Protein AF-A0A0G1BJC7-F1 (afdb_monomer_lite)

Secondary structure (DSSP, 8-state):
---EEEEES-S---SS--HHHHHHHHHHHHHHHHS--SEEEEE-HHHHHHHHHHH--SEEEES-HHHHHHHHHH-TTSEEEEPPPHHHHTS-GGGHHHHHHHHHHHHHHHHHHHHHHHHS-HHHHHHHHHHHT--HHHHHHHHHHHHTSS-HHHHHHHHHHHHSSS---HHHHHHHHHHHHHHHHT--THHHHHHHHHHHHHHHHTTSEEEEEEEE-TT--EEEEEEEE-TTSPEEEEEEEEEPPPTT--HHHHHHHHHHTT--SSHHHHHHHHHHHHHHHHHHHHHHHHHHHHHHHHHHH-TT-BTTTTTPPP-TT--TTSBPPHHHHHHHHHHHHHT----

Radius of gyration: 29.34 Å; chains: 1; bounding box: 68×57×74 Å

pLDDT: mean 89.47, std 7.65, range [36.97, 97.44]

Foldseek 3Di:
DWAEEEEELQQDDPPDDDPLNVVLNVLVVVLCVVFPLTHYDYDYLVCCLVCCLVVVGQEYEYADPVSQVVSCVRRQLHHYHHAHHSVRLPPDPVCNVVSSVRRSVRRNVSRVVSVCCVVDDPVVSVVSSVVSSDDLVRVLVLLVCQCPDPDPVSNVVSCCLQPNDDDHDPSSVVSVVVVQVVQLQPDFAQSQVVLQVVLVVLLVVLLQWDWDDWDADPVRWIWTKIFTAALVNHTDPDIQTQTHGDVRHHLVNNLVVCVVRVHHSHSVVSNVVSVVVSVVSLVVLVVVLVLLVQLLVVCVVPQQDFCVNSVHDDDDPDDRNHGDDPVNNVVSVVSCVVSPPPD

Structure (mmCIF, N/CA/C/O backbone):
data_AF-A0A0G1BJC7-F1
#
_entry.id   AF-A0A0G1BJC7-F1
#
loop_
_atom_site.group_PDB
_atom_site.id
_atom_site.type_symbol
_atom_site.label_atom_id
_atom_site.label_alt_id
_atom_site.label_comp_id
_atom_site.label_asym_id
_atom_site.label_entity_id
_atom_site.label_seq_id
_atom_site.pdbx_PDB_ins_code
_atom_site.Cartn_x
_atom_site.Cartn_y
_atom_site.Cartn_z
_atom_site.occupancy
_atom_site.B_iso_or_equiv
_atom_site.auth_seq_id
_atom_site.auth_comp_id
_atom_site.auth_asym_id
_atom_site.auth_atom_id
_atom_site.pdbx_PDB_model_num
ATOM 1 N N . MET A 1 1 ? -25.370 13.589 25.822 1.00 63.75 1 MET A N 1
ATOM 2 C CA . MET A 1 1 ? -24.316 13.145 26.766 1.00 63.75 1 MET A CA 1
ATOM 3 C C . MET A 1 1 ? -22.980 13.500 26.139 1.00 63.75 1 MET A C 1
ATOM 5 O O . MET A 1 1 ? -22.795 13.134 24.984 1.00 63.75 1 MET A O 1
ATOM 9 N N . ASN A 1 2 ? -22.110 14.248 26.821 1.00 78.44 2 ASN A N 1
ATOM 10 C CA . ASN A 1 2 ? -20.831 14.665 26.234 1.00 78.44 2 ASN A CA 1
ATOM 11 C C . ASN A 1 2 ? -19.910 13.434 26.073 1.00 78.44 2 ASN A C 1
ATOM 13 O O . ASN A 1 2 ? -19.843 12.640 27.013 1.00 78.44 2 ASN A O 1
ATOM 17 N N . PRO A 1 3 ? -19.274 13.201 24.910 1.00 86.50 3 PRO A N 1
ATOM 18 C CA . PRO A 1 3 ? -18.307 12.126 24.750 1.00 86.50 3 PRO A CA 1
ATOM 19 C C . PRO A 1 3 ? -17.117 12.292 25.685 1.00 86.50 3 PRO A C 1
ATOM 21 O O . PRO A 1 3 ? -16.677 13.417 25.946 1.00 86.50 3 PRO A O 1
ATOM 24 N N . LYS A 1 4 ? -16.606 11.160 26.166 1.00 93.06 4 LYS A N 1
ATOM 25 C CA . LYS A 1 4 ? -15.480 11.109 27.097 1.00 93.06 4 LYS A CA 1
ATOM 26 C C . LYS A 1 4 ? -14.229 10.625 26.375 1.00 93.06 4 LYS A C 1
ATOM 28 O O . LYS A 1 4 ? -14.263 9.580 25.719 1.00 93.06 4 LYS A O 1
ATOM 33 N N . THR A 1 5 ? -13.143 11.369 26.548 1.00 96.06 5 THR A N 1
ATOM 34 C CA . THR A 1 5 ? -11.847 11.120 25.920 1.00 96.06 5 THR A CA 1
ATOM 35 C C . THR A 1 5 ? -10.788 10.851 26.972 1.00 96.06 5 THR A C 1
ATOM 37 O O . THR A 1 5 ? -10.553 11.680 27.849 1.00 96.06 5 THR A O 1
ATOM 40 N N . PHE A 1 6 ? -10.110 9.712 26.875 1.00 96.94 6 PHE A N 1
ATOM 41 C CA . PHE A 1 6 ? -8.940 9.425 27.701 1.00 96.94 6 PHE A CA 1
ATOM 42 C C . PHE A 1 6 ? -7.664 9.830 26.968 1.00 96.94 6 PHE A C 1
ATOM 44 O O . PHE A 1 6 ? -7.435 9.425 25.8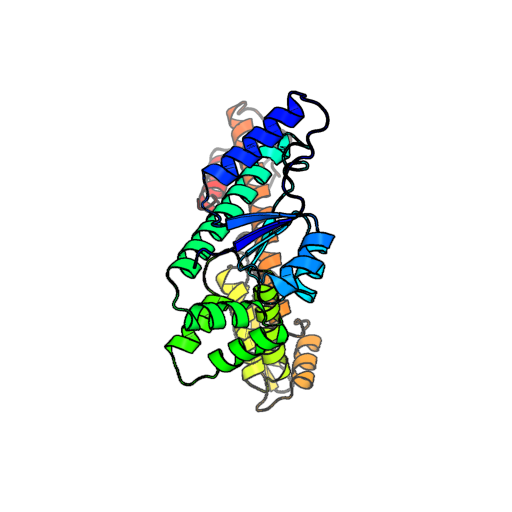30 1.00 96.94 6 PHE A O 1
ATOM 51 N N . LEU A 1 7 ? -6.816 10.609 27.637 1.00 95.88 7 LEU A N 1
ATOM 52 C CA . LEU A 1 7 ? -5.471 10.939 27.171 1.00 95.88 7 LEU A CA 1
ATOM 53 C C . LEU A 1 7 ? -4.456 10.186 28.027 1.00 95.88 7 LEU A C 1
ATOM 55 O O . LEU A 1 7 ? -4.220 10.544 29.184 1.00 95.88 7 LEU A O 1
ATOM 59 N N . VAL A 1 8 ? -3.883 9.132 27.448 1.00 95.56 8 VAL A N 1
ATOM 60 C CA . VAL A 1 8 ? -3.023 8.168 28.137 1.00 95.56 8 VAL A CA 1
ATOM 61 C C . VAL A 1 8 ? -1.561 8.570 27.994 1.00 95.56 8 VAL A C 1
ATOM 63 O O . VAL A 1 8 ? -1.014 8.571 26.886 1.00 95.56 8 VAL A O 1
ATOM 66 N N . ASP A 1 9 ? -0.937 8.922 29.120 1.00 90.38 9 ASP A N 1
ATOM 67 C CA . ASP A 1 9 ? 0.476 9.323 29.222 1.00 90.38 9 ASP A CA 1
ATOM 68 C C . ASP A 1 9 ? 0.885 10.465 28.263 1.00 90.38 9 ASP A C 1
ATOM 70 O O . ASP A 1 9 ? 2.049 10.607 27.882 1.00 90.38 9 ASP A O 1
ATOM 74 N N . PHE A 1 10 ? -0.084 11.294 27.859 1.00 87.75 10 PHE A N 1
ATOM 75 C CA . PHE A 1 10 ? 0.127 12.379 26.896 1.00 87.75 10 PHE A CA 1
ATOM 76 C C . PHE A 1 10 ? 0.723 13.636 27.531 1.00 87.75 10 PHE A C 1
ATOM 78 O O . PHE A 1 10 ? 1.574 14.295 26.930 1.00 87.75 10 PHE A O 1
ATOM 85 N N . MET A 1 11 ? 0.296 13.971 28.752 1.00 83.44 11 MET A N 1
ATOM 86 C CA . MET A 1 11 ? 0.727 15.203 29.409 1.00 83.44 11 MET A CA 1
ATOM 87 C C . MET A 1 11 ? 2.185 15.122 29.868 1.00 83.44 11 MET A C 1
ATOM 89 O O . MET A 1 11 ? 2.607 14.110 30.433 1.00 83.44 11 MET A O 1
ATOM 93 N N . PRO A 1 12 ? 2.970 16.198 29.687 1.00 77.75 12 PRO A N 1
ATOM 94 C CA . PRO A 1 12 ? 4.332 16.233 30.188 1.00 77.75 12 PRO A CA 1
ATOM 95 C C . PRO A 1 12 ? 4.335 16.233 31.723 1.00 77.75 12 PRO A C 1
ATOM 97 O O . PRO A 1 12 ? 3.638 17.019 32.361 1.00 77.75 12 PRO A O 1
ATOM 100 N N . THR A 1 13 ? 5.175 15.398 32.335 1.00 72.50 13 THR A N 1
ATOM 101 C CA . THR A 1 13 ? 5.429 15.456 33.779 1.00 72.50 13 THR A CA 1
ATOM 102 C C . THR A 1 13 ? 6.280 16.690 34.098 1.00 72.50 13 THR A C 1
ATOM 104 O O . THR A 1 13 ? 7.456 16.756 33.726 1.00 72.50 13 THR A O 1
ATOM 107 N N . ILE A 1 14 ? 5.698 17.686 34.771 1.00 67.75 14 ILE A N 1
ATOM 108 C CA . ILE A 1 14 ? 6.399 18.923 35.145 1.00 67.75 14 ILE A CA 1
ATOM 109 C C . ILE A 1 14 ? 6.952 18.772 36.559 1.00 67.75 14 ILE A C 1
ATOM 111 O O . ILE A 1 14 ? 6.251 18.983 37.542 1.00 67.75 14 ILE A O 1
ATOM 115 N N . ASN A 1 15 ? 8.233 18.419 36.652 1.00 69.62 15 ASN A N 1
ATOM 116 C CA . ASN A 1 15 ? 8.932 18.323 37.937 1.00 69.62 15 ASN A CA 1
ATOM 117 C C . ASN A 1 15 ? 9.731 19.597 38.269 1.00 69.62 15 ASN A C 1
ATOM 119 O O . ASN A 1 15 ? 10.037 19.828 39.437 1.00 69.62 15 ASN A O 1
ATOM 123 N N . LYS A 1 16 ? 10.105 20.407 37.259 1.00 75.56 16 LYS A N 1
ATOM 124 C CA . LYS A 1 16 ? 10.851 21.674 37.402 1.00 75.56 16 LYS A CA 1
ATOM 125 C C . LYS A 1 16 ? 10.630 22.576 36.189 1.00 75.56 16 LYS A C 1
ATOM 127 O O . LYS A 1 16 ? 10.968 22.178 35.079 1.00 75.56 16 LYS A O 1
ATOM 132 N N . GLU A 1 17 ? 10.197 23.816 36.391 1.00 78.56 17 GLU A N 1
ATOM 133 C CA . GLU A 1 17 ? 9.999 24.780 35.300 1.00 78.56 17 GLU A CA 1
ATOM 134 C C . GLU A 1 17 ? 11.315 25.103 34.573 1.00 78.56 17 GLU A C 1
ATOM 136 O O . GLU A 1 17 ? 12.108 25.953 34.966 1.00 78.56 17 GLU A O 1
ATOM 141 N N . THR A 1 18 ? 11.563 24.372 33.491 1.00 84.69 18 THR A N 1
ATOM 142 C CA . THR A 1 18 ? 12.641 24.620 32.534 1.00 84.69 18 THR A CA 1
ATOM 143 C C . THR A 1 18 ? 12.020 25.082 31.225 1.00 84.69 18 THR A C 1
ATOM 145 O O . THR A 1 18 ? 10.897 24.693 30.906 1.00 84.69 18 THR A O 1
ATOM 148 N N . VAL A 1 19 ? 12.766 25.839 30.416 1.00 84.88 19 VAL A N 1
ATOM 149 C CA . VAL A 1 19 ? 12.312 26.308 29.089 1.00 84.88 19 VAL A CA 1
ATOM 150 C C . VAL A 1 19 ? 11.769 25.154 28.231 1.00 84.88 19 VAL A C 1
ATOM 152 O O . VAL A 1 19 ? 10.763 25.293 27.545 1.00 84.88 19 VAL A O 1
ATOM 155 N N . SER A 1 20 ? 12.394 23.976 28.319 1.00 84.50 20 SER A N 1
ATOM 156 C CA . SER A 1 20 ? 11.947 22.772 27.611 1.00 84.50 20 SER A CA 1
ATOM 157 C C . SER A 1 20 ? 10.600 22.240 28.121 1.00 84.50 20 SER A C 1
ATOM 159 O O . SER A 1 20 ? 9.756 21.856 27.313 1.00 84.50 20 SER A O 1
ATOM 161 N N . GLN A 1 21 ? 10.376 22.226 29.442 1.00 84.75 21 GLN A N 1
ATOM 162 C CA . GLN A 1 21 ? 9.100 21.793 30.026 1.00 84.75 21 GLN A CA 1
ATOM 163 C C . GLN A 1 21 ? 7.973 22.792 29.748 1.00 84.75 21 GLN A C 1
ATOM 165 O O . GLN A 1 21 ? 6.864 22.362 29.442 1.00 84.75 21 GLN A O 1
ATOM 170 N N . LEU A 1 22 ? 8.263 24.096 29.781 1.00 87.19 22 LEU A N 1
ATOM 171 C CA . LEU A 1 22 ? 7.293 25.138 29.434 1.00 87.19 22 LEU A CA 1
ATOM 172 C C . LEU A 1 22 ? 6.842 25.010 27.978 1.00 87.19 22 LEU A C 1
ATOM 174 O O . LEU A 1 22 ? 5.650 24.886 27.733 1.00 87.19 22 LEU A O 1
ATOM 178 N N . ARG A 1 23 ? 7.781 24.879 27.031 1.00 87.62 23 ARG A N 1
ATOM 179 C CA . ARG A 1 23 ? 7.456 24.667 25.610 1.00 87.62 23 ARG A CA 1
ATOM 180 C C . ARG A 1 23 ? 6.593 23.420 25.378 1.00 87.62 23 ARG A C 1
ATOM 182 O O . ARG A 1 23 ? 5.674 23.431 24.570 1.00 87.62 23 ARG A O 1
ATOM 189 N N . LYS A 1 24 ? 6.898 22.322 26.076 1.00 90.00 24 LYS A N 1
ATOM 190 C CA . LYS A 1 24 ? 6.111 21.078 26.015 1.00 90.00 24 LYS A CA 1
ATOM 191 C C . LYS A 1 24 ? 4.686 21.278 26.527 1.00 90.00 24 LYS A C 1
ATOM 193 O O . LYS A 1 24 ? 3.748 20.780 25.913 1.00 90.00 24 LYS A O 1
ATOM 198 N N . LYS A 1 25 ? 4.539 21.996 27.641 1.00 89.88 25 LYS A N 1
ATOM 199 C CA . LYS A 1 25 ? 3.240 22.344 28.216 1.00 89.88 25 LYS A CA 1
ATOM 200 C C . LYS A 1 25 ? 2.441 23.230 27.262 1.00 89.88 25 LYS A C 1
ATOM 202 O O . LYS A 1 25 ? 1.314 22.886 26.950 1.00 89.88 25 LYS A O 1
ATOM 207 N N . GLU A 1 26 ? 3.050 24.294 26.741 1.00 91.06 26 GLU A N 1
ATOM 208 C CA . GLU A 1 26 ? 2.429 25.204 25.769 1.00 91.06 26 GLU A CA 1
ATOM 209 C C . GLU A 1 26 ? 1.924 24.459 24.533 1.00 91.06 26 GLU A C 1
ATOM 211 O O . GLU A 1 26 ? 0.801 24.686 24.102 1.00 91.06 26 GLU A O 1
ATOM 216 N N . TYR A 1 27 ? 2.714 23.521 24.006 1.00 92.69 27 TYR A N 1
ATOM 217 C CA . TYR A 1 27 ? 2.305 22.686 22.879 1.00 92.69 27 TYR A CA 1
ATOM 218 C C . TYR A 1 27 ? 1.114 21.771 23.206 1.00 92.69 27 TYR A C 1
ATOM 220 O O . TYR A 1 27 ? 0.181 21.657 22.411 1.00 92.69 27 TYR A O 1
ATOM 228 N N . ALA A 1 28 ? 1.122 21.120 24.373 1.00 92.31 28 ALA A N 1
ATOM 229 C CA . ALA A 1 28 ? -0.005 20.296 24.806 1.00 92.31 28 ALA A CA 1
ATOM 230 C C . ALA A 1 28 ? -1.274 21.147 25.004 1.00 92.31 28 ALA A C 1
ATOM 232 O O . ALA A 1 28 ? -2.344 20.781 24.520 1.00 92.31 28 ALA A O 1
ATOM 233 N N . ASP A 1 29 ? -1.136 22.305 25.651 1.00 92.19 29 ASP A N 1
ATOM 234 C CA . ASP A 1 29 ? -2.224 23.253 25.891 1.00 92.19 29 ASP A CA 1
ATOM 235 C C . ASP A 1 29 ? -2.768 23.829 24.566 1.00 92.19 29 ASP A C 1
ATOM 237 O O . ASP A 1 29 ? -3.980 23.977 24.415 1.00 92.19 29 ASP A O 1
ATOM 241 N N . GLU A 1 30 ? -1.906 24.103 23.576 1.00 94.19 30 GLU A N 1
ATOM 242 C CA . GLU A 1 30 ? -2.301 24.525 22.222 1.00 94.19 30 GLU A CA 1
ATOM 243 C C . GLU A 1 30 ? -3.191 23.471 21.556 1.00 94.19 30 GLU A C 1
ATOM 245 O O . GLU A 1 30 ? -4.266 23.815 21.056 1.00 94.19 30 GLU A O 1
ATOM 250 N N . LEU A 1 31 ? -2.789 22.194 21.577 1.00 93.81 31 LEU A N 1
ATOM 251 C CA . LEU A 1 31 ? -3.582 21.107 20.994 1.00 93.81 31 LEU A CA 1
ATOM 252 C C . LEU A 1 31 ? -4.951 20.986 21.671 1.00 93.81 31 LEU A C 1
ATOM 254 O O . LEU A 1 31 ? -5.972 20.948 20.986 1.00 93.81 31 LEU A O 1
ATOM 258 N N . LEU A 1 32 ? -4.986 20.987 23.004 1.00 92.94 32 LEU A N 1
ATOM 259 C CA . LEU A 1 32 ? -6.227 20.834 23.773 1.00 92.94 32 LEU A CA 1
ATOM 260 C C . LEU A 1 32 ? -7.157 22.046 23.673 1.00 92.94 32 LEU A C 1
ATOM 262 O O . LEU A 1 32 ? -8.367 21.909 23.832 1.00 92.94 32 LEU A O 1
ATOM 266 N N . LYS A 1 33 ? -6.609 23.235 23.409 1.00 94.12 33 LYS A N 1
ATOM 267 C CA . LYS A 1 33 ? -7.396 24.445 23.151 1.00 94.12 33 LYS A CA 1
ATOM 268 C C . LYS A 1 33 ? -7.935 24.489 21.722 1.00 94.12 33 LYS A C 1
ATOM 270 O O . LYS A 1 33 ? -9.007 25.044 21.495 1.00 94.12 33 LYS A O 1
ATOM 275 N N . THR A 1 34 ? -7.175 23.962 20.765 1.00 95.56 34 THR A N 1
ATOM 276 C CA . THR A 1 34 ? -7.518 24.006 19.336 1.00 95.56 34 THR A CA 1
ATOM 277 C C . THR A 1 34 ? -8.568 22.963 18.975 1.00 95.56 34 THR A C 1
ATOM 279 O O . THR A 1 34 ? -9.467 23.250 18.188 1.00 95.56 34 THR A O 1
ATOM 282 N N . TYR A 1 35 ? -8.464 21.763 19.546 1.00 95.75 35 TYR A N 1
ATOM 283 C CA . TYR A 1 35 ? -9.305 20.625 19.193 1.00 95.75 35 TYR A CA 1
ATOM 284 C C . TYR A 1 35 ? -10.240 20.271 20.347 1.00 95.75 35 TYR A C 1
ATOM 286 O O . TYR A 1 35 ? -9.796 19.954 21.449 1.00 95.75 35 TYR A O 1
ATOM 294 N N . ASP A 1 36 ? -11.548 20.307 20.090 1.00 93.31 36 ASP A N 1
ATOM 295 C CA . ASP A 1 36 ? -12.553 19.964 21.092 1.00 93.31 36 ASP A CA 1
ATOM 296 C C . ASP A 1 36 ? -12.656 18.443 21.264 1.00 93.31 36 ASP A C 1
ATOM 298 O O . ASP A 1 36 ? -13.291 17.740 20.477 1.00 93.31 36 ASP A O 1
ATOM 302 N N . LEU A 1 37 ? -12.030 17.946 22.331 1.00 92.88 37 LEU A N 1
ATOM 303 C CA . LEU A 1 37 ? -12.012 16.529 22.682 1.00 92.88 37 LEU A CA 1
ATOM 304 C C . LEU A 1 37 ? -13.103 16.124 23.694 1.00 92.88 37 LEU A C 1
ATOM 306 O O . LEU A 1 37 ? -13.061 15.016 24.232 1.00 92.88 37 LEU A O 1
ATOM 310 N N . GLY A 1 38 ? -14.093 16.983 23.962 1.00 90.94 38 GLY A N 1
ATOM 311 C CA . GLY A 1 38 ? -15.157 16.696 24.932 1.00 90.94 38 GLY A CA 1
ATOM 312 C C . GLY A 1 38 ? -14.677 16.635 26.375 1.00 90.94 38 GLY A C 1
ATOM 313 O O . GLY A 1 38 ? -13.911 17.485 26.824 1.00 90.94 38 GLY A O 1
ATOM 314 N N . GLU A 1 39 ? -15.190 15.671 27.139 1.00 94.12 39 GLU A N 1
ATOM 315 C CA . GLU A 1 39 ? -14.761 15.472 28.524 1.00 94.12 39 GLU A CA 1
ATOM 316 C C . GLU A 1 39 ? -13.413 14.743 28.539 1.00 94.12 39 GLU A C 1
ATOM 318 O O . GLU A 1 39 ? -13.348 13.526 28.363 1.00 94.12 39 GLU A O 1
ATOM 323 N N . VAL A 1 40 ? -12.333 15.499 28.734 1.00 94.44 40 VAL A N 1
ATOM 324 C CA . VAL A 1 40 ? -10.964 14.975 28.741 1.00 94.44 40 VAL A CA 1
ATOM 325 C C . VAL A 1 40 ? -10.580 14.466 30.129 1.00 94.44 40 VAL A C 1
ATOM 327 O O . VAL A 1 40 ? -10.637 15.202 31.114 1.00 94.44 40 VAL A O 1
ATOM 330 N N . VAL A 1 41 ? -10.113 13.220 30.193 1.00 94.56 41 VAL A N 1
ATOM 331 C CA . VAL A 1 41 ? -9.552 12.593 31.393 1.00 94.56 41 VAL A CA 1
ATOM 332 C C . VAL A 1 41 ? -8.109 12.188 31.113 1.00 94.56 41 VAL A C 1
ATOM 334 O O . VAL A 1 41 ? -7.834 11.335 30.269 1.00 94.56 41 VAL A O 1
ATOM 337 N N . PHE A 1 42 ? -7.175 12.786 31.845 1.00 93.94 42 PHE A N 1
ATOM 338 C CA . PHE A 1 42 ? -5.777 12.366 31.825 1.00 93.94 42 PHE A CA 1
ATOM 339 C C . PHE A 1 42 ? -5.593 11.143 32.714 1.00 93.94 42 PHE A C 1
ATOM 341 O O . PHE A 1 42 ? -6.097 11.114 33.839 1.00 93.94 42 PHE A O 1
ATOM 348 N N . CYS A 1 43 ? -4.884 10.139 32.212 1.00 94.06 43 CYS A N 1
ATOM 349 C CA . CYS A 1 43 ? -4.614 8.916 32.956 1.00 94.06 43 CYS A CA 1
ATOM 350 C C . CYS A 1 43 ? -3.313 8.253 32.493 1.00 94.06 43 CYS A C 1
ATOM 352 O O . CYS A 1 43 ? -2.798 8.532 31.409 1.00 94.06 43 CYS A O 1
ATOM 354 N N . THR A 1 44 ? -2.782 7.376 33.333 1.00 94.31 44 THR A N 1
ATOM 355 C CA . THR A 1 44 ? -1.727 6.423 32.966 1.00 94.31 44 THR A CA 1
ATOM 356 C C . THR A 1 44 ? -2.315 5.210 32.243 1.00 94.31 44 THR A C 1
ATOM 358 O O . THR A 1 44 ? -3.526 4.977 32.298 1.00 94.31 44 THR A O 1
ATOM 361 N N . LEU A 1 45 ? -1.479 4.387 31.600 1.00 94.19 45 LEU A N 1
ATOM 362 C CA . LEU A 1 45 ? -1.931 3.119 31.004 1.00 94.19 45 LEU A CA 1
ATOM 363 C C . LEU A 1 45 ? -2.709 2.234 31.996 1.00 94.19 45 LEU A C 1
ATOM 365 O O . LEU A 1 45 ? -3.765 1.703 31.649 1.00 94.19 45 LEU A O 1
ATOM 369 N N . SER A 1 46 ? -2.209 2.083 33.225 1.00 94.38 46 SER A N 1
ATOM 370 C CA . SER A 1 46 ? -2.853 1.250 34.249 1.00 94.38 46 SER A CA 1
ATOM 371 C C . SER A 1 46 ? -4.233 1.789 34.622 1.00 94.38 46 SER A C 1
ATOM 373 O O . SER A 1 46 ? -5.216 1.052 34.582 1.00 94.38 46 SER A O 1
ATOM 375 N N . GLU A 1 47 ? -4.328 3.093 34.890 1.00 95.69 47 GLU A N 1
ATOM 376 C CA . GLU A 1 47 ? -5.603 3.752 35.195 1.00 95.69 47 GLU A CA 1
ATOM 377 C C . GLU A 1 47 ? -6.580 3.673 34.019 1.00 95.69 47 GLU A C 1
ATOM 379 O O . GLU A 1 47 ? -7.773 3.465 34.231 1.00 95.69 47 GLU A O 1
ATOM 384 N N . CYS A 1 48 ? -6.090 3.803 32.782 1.00 95.38 48 CYS A N 1
ATOM 385 C CA . CYS A 1 48 ? -6.902 3.642 31.581 1.00 95.38 48 CYS A CA 1
ATOM 386 C C . CYS A 1 48 ? -7.526 2.244 31.528 1.00 95.38 48 CYS A C 1
ATOM 388 O O . CYS A 1 48 ? -8.728 2.131 31.299 1.00 95.38 48 CYS A O 1
ATOM 390 N N . LYS A 1 49 ? -6.742 1.185 31.770 1.00 94.75 49 LYS A N 1
ATOM 391 C CA . LYS A 1 49 ? -7.225 -0.208 31.743 1.00 94.75 49 LYS A CA 1
ATOM 392 C C . LYS A 1 49 ? -8.222 -0.497 32.866 1.00 94.75 49 LYS A C 1
ATOM 394 O O . LYS A 1 49 ? -9.202 -1.193 32.630 1.00 94.75 49 LYS A O 1
ATOM 399 N N . GLU A 1 50 ? -8.010 0.050 34.059 1.00 94.19 50 GLU A N 1
ATOM 400 C CA . GLU A 1 50 ? -8.916 -0.149 35.198 1.00 94.19 50 GLU A CA 1
ATOM 401 C C . GLU A 1 50 ? -10.218 0.648 35.048 1.00 94.19 50 GLU A C 1
ATOM 403 O O . GLU A 1 50 ? -11.318 0.098 35.136 1.00 94.19 50 GLU A O 1
ATOM 408 N N . ARG A 1 51 ? -10.107 1.956 34.793 1.00 94.31 51 ARG A N 1
ATOM 409 C CA . ARG A 1 51 ? -11.258 2.866 34.729 1.00 94.31 51 ARG A CA 1
ATOM 410 C C . ARG A 1 51 ? -12.020 2.732 33.425 1.00 94.31 51 ARG A C 1
ATOM 412 O O . ARG A 1 51 ? -13.237 2.876 33.421 1.00 94.31 51 ARG A O 1
ATOM 419 N N . GLY A 1 52 ? -11.335 2.461 32.320 1.00 90.94 52 GLY A N 1
ATOM 420 C CA . GLY A 1 52 ? -11.944 2.459 30.996 1.00 90.94 52 GLY A CA 1
ATOM 421 C C . GLY A 1 52 ? -12.971 1.344 30.788 1.00 90.94 52 GLY A C 1
ATOM 422 O O . GLY A 1 52 ? -13.945 1.568 30.078 1.00 90.94 52 GLY A O 1
ATOM 423 N N . ILE A 1 53 ? -12.848 0.209 31.488 1.00 90.88 53 ILE A N 1
ATOM 424 C CA . ILE A 1 53 ? -13.875 -0.854 31.498 1.00 90.88 53 ILE A CA 1
ATOM 425 C C . ILE A 1 53 ? -15.201 -0.329 32.074 1.00 90.88 53 ILE A C 1
ATOM 427 O O . ILE A 1 53 ? -16.286 -0.660 31.588 1.00 90.88 53 ILE A O 1
ATOM 431 N N . VAL A 1 54 ? -15.112 0.488 33.126 1.00 91.69 54 VAL A N 1
ATOM 432 C CA . VAL A 1 54 ? -16.267 0.997 33.876 1.00 91.69 54 VAL A CA 1
ATOM 433 C C . VAL A 1 54 ? -16.824 2.262 33.228 1.00 91.69 54 VAL A C 1
ATOM 435 O O . VAL A 1 54 ? -18.029 2.383 33.023 1.00 91.69 54 VAL A O 1
ATOM 438 N N . GLU A 1 55 ? -15.948 3.206 32.892 1.00 92.06 55 GLU A N 1
ATOM 439 C CA . GLU A 1 55 ? -16.313 4.515 32.351 1.00 92.06 55 GLU A CA 1
ATOM 440 C C . GLU A 1 55 ? -16.620 4.486 30.853 1.00 92.06 55 GLU A C 1
ATOM 442 O O . GLU A 1 55 ? -17.294 5.394 30.366 1.00 92.06 55 GLU A O 1
ATOM 447 N N . LYS A 1 56 ? -16.145 3.456 30.140 1.00 90.94 56 LYS A N 1
ATOM 448 C CA . LYS A 1 56 ? -16.343 3.226 28.703 1.00 90.94 56 LYS A CA 1
ATOM 449 C C . LYS A 1 56 ? -16.155 4.501 27.873 1.00 90.94 56 LYS A C 1
ATOM 451 O O . LYS A 1 56 ? -17.142 4.982 27.295 1.00 90.94 56 LYS A O 1
ATOM 456 N N . PRO A 1 57 ? -14.933 5.067 27.835 1.00 93.44 57 PRO A N 1
ATOM 457 C CA . PRO A 1 57 ? -14.652 6.255 27.037 1.00 93.44 57 PRO A CA 1
ATOM 458 C C . PRO A 1 57 ? -14.990 5.994 25.567 1.00 93.44 57 PRO A C 1
ATOM 460 O O . PRO A 1 57 ? -14.883 4.869 25.080 1.00 93.44 57 PRO A O 1
ATOM 463 N N . ASP A 1 58 ? -15.422 7.030 24.856 1.00 92.00 58 ASP A N 1
ATOM 464 C CA . ASP A 1 58 ? -15.672 6.906 23.418 1.00 92.00 58 ASP A CA 1
ATOM 465 C C . ASP A 1 58 ? -14.375 6.946 22.629 1.00 92.00 58 ASP A C 1
ATOM 467 O O . ASP A 1 58 ? -14.260 6.276 21.607 1.00 92.00 58 ASP A O 1
ATOM 471 N N . LEU A 1 59 ? -13.411 7.728 23.113 1.00 94.38 59 LEU A N 1
ATOM 472 C CA . LEU A 1 59 ? -12.147 7.955 22.444 1.00 94.38 59 LEU A CA 1
ATOM 473 C C . LEU A 1 59 ? -10.987 7.835 23.428 1.00 94.38 59 LEU A C 1
ATOM 475 O O . LEU A 1 59 ? -11.069 8.249 24.584 1.00 94.38 59 LEU A O 1
ATOM 479 N N . ILE A 1 60 ? -9.892 7.257 22.960 1.00 96.25 60 ILE A N 1
ATOM 480 C CA . ILE A 1 60 ? -8.642 7.124 23.693 1.00 96.25 60 ILE A CA 1
ATOM 481 C C . ILE A 1 60 ? -7.514 7.579 22.767 1.00 96.25 60 ILE A C 1
ATOM 483 O O . ILE A 1 60 ? -7.401 7.109 21.636 1.00 96.25 60 ILE A O 1
ATOM 487 N N . ILE A 1 61 ? -6.660 8.482 23.245 1.00 96.06 61 ILE A N 1
ATOM 488 C CA . ILE A 1 61 ? -5.398 8.833 22.587 1.00 96.06 61 ILE A CA 1
ATOM 489 C C . ILE A 1 61 ? -4.269 8.384 23.505 1.00 96.06 61 ILE A C 1
ATOM 491 O O . ILE A 1 61 ? -4.195 8.813 24.656 1.00 96.06 61 ILE A O 1
ATOM 495 N N . CYS A 1 62 ? -3.387 7.525 23.007 1.00 95.62 62 CYS A N 1
ATOM 496 C CA . CYS A 1 62 ? -2.210 7.059 23.738 1.00 95.62 62 CYS A CA 1
ATOM 497 C C . CYS A 1 62 ? -0.924 7.391 22.976 1.00 95.62 62 CYS A C 1
ATOM 499 O O . CYS A 1 62 ? -0.958 7.704 21.788 1.00 95.62 62 CYS A O 1
ATOM 501 N N . CYS A 1 63 ? 0.216 7.331 23.663 1.00 92.06 63 CYS A N 1
ATOM 502 C CA . CYS A 1 63 ? 1.493 7.770 23.093 1.00 92.06 63 CYS A CA 1
ATOM 503 C C . CYS A 1 63 ? 2.342 6.664 22.446 1.00 92.06 63 CYS A C 1
ATOM 505 O O . CYS A 1 63 ? 3.412 6.947 21.910 1.00 92.06 63 CYS A O 1
ATOM 507 N N . TYR A 1 64 ? 1.918 5.400 22.548 1.00 88.50 64 TYR A N 1
ATOM 508 C CA . TYR A 1 64 ? 2.732 4.247 22.163 1.00 88.50 64 TYR A CA 1
ATOM 509 C C . TYR A 1 64 ? 1.875 3.139 21.551 1.00 88.50 64 TYR A C 1
ATOM 511 O O . TYR A 1 64 ? 0.832 2.781 22.095 1.00 88.50 64 TYR A O 1
ATOM 519 N N . GLU A 1 65 ? 2.346 2.520 20.466 1.00 87.75 65 GLU A N 1
ATOM 520 C CA . GLU A 1 65 ? 1.616 1.427 19.803 1.00 87.75 65 GLU A CA 1
ATOM 521 C C . GLU A 1 65 ? 1.420 0.198 20.698 1.00 87.75 65 GLU A C 1
ATOM 523 O O . GLU A 1 65 ? 0.392 -0.471 20.621 1.00 87.75 65 GLU A O 1
ATOM 528 N N . VAL A 1 66 ? 2.394 -0.108 21.562 1.00 89.88 66 VAL A N 1
ATOM 529 C CA . VAL A 1 66 ? 2.283 -1.225 22.514 1.00 89.88 66 VAL A CA 1
ATOM 530 C C . VAL A 1 66 ? 1.120 -0.982 23.474 1.00 89.88 66 VAL A C 1
ATOM 532 O O . VAL A 1 66 ? 0.310 -1.877 23.699 1.00 89.88 66 VAL A O 1
ATOM 535 N N . TYR A 1 67 ? 0.981 0.254 23.961 1.00 92.88 67 TYR A N 1
ATOM 536 C CA . TYR A 1 67 ? -0.113 0.637 24.852 1.00 92.88 67 TYR A CA 1
ATOM 537 C C . TYR A 1 67 ? -1.443 0.570 24.121 1.00 92.88 67 TYR A C 1
ATOM 539 O O . TYR A 1 67 ? -2.424 0.089 24.676 1.00 92.88 67 TYR A O 1
ATOM 547 N N . ALA A 1 68 ? -1.462 0.992 22.857 1.00 91.00 68 ALA A N 1
ATOM 548 C CA . ALA A 1 68 ? -2.647 0.910 22.027 1.00 91.00 68 ALA A CA 1
ATOM 549 C C . ALA A 1 68 ? -3.181 -0.531 21.946 1.00 91.00 68 ALA A C 1
ATOM 551 O O . ALA A 1 68 ? -4.373 -0.755 22.134 1.00 91.00 68 ALA A O 1
ATOM 552 N N . ARG A 1 69 ? -2.299 -1.519 21.737 1.00 89.25 69 ARG A N 1
ATOM 553 C CA . ARG A 1 69 ? -2.685 -2.940 21.708 1.00 89.25 69 ARG A CA 1
ATOM 554 C C . ARG A 1 69 ? -3.263 -3.393 23.047 1.00 89.25 69 ARG A C 1
ATOM 556 O O . ARG A 1 69 ? -4.373 -3.908 23.076 1.00 89.25 69 ARG A O 1
ATOM 563 N N . GLU A 1 70 ? -2.566 -3.111 24.147 1.00 93.50 70 GLU A N 1
ATOM 564 C CA . GLU A 1 70 ? -3.039 -3.484 25.486 1.00 93.50 70 GLU A CA 1
ATOM 565 C C . GLU A 1 70 ? -4.378 -2.843 25.859 1.00 93.50 70 GLU A C 1
ATOM 567 O O . GLU A 1 70 ? -5.213 -3.473 26.506 1.00 93.50 70 GLU A O 1
ATOM 572 N N . ILE A 1 71 ? -4.582 -1.582 25.478 1.00 93.62 71 ILE A N 1
ATOM 573 C CA . ILE A 1 71 ? -5.844 -0.875 25.695 1.00 93.62 71 ILE A CA 1
ATOM 574 C C . ILE A 1 71 ? -6.940 -1.522 24.856 1.00 93.62 71 ILE A C 1
ATOM 576 O O . ILE A 1 71 ? -8.033 -1.742 25.368 1.00 93.62 71 ILE A O 1
ATOM 580 N N . LYS A 1 72 ? -6.660 -1.853 23.591 1.00 90.19 72 LYS A N 1
ATOM 581 C CA . LYS A 1 72 ? -7.654 -2.422 22.677 1.00 90.19 72 LYS A CA 1
ATOM 582 C C . LYS A 1 72 ? -8.109 -3.822 23.091 1.00 90.19 72 LYS A C 1
ATOM 584 O O . LYS A 1 72 ? -9.271 -4.149 22.878 1.00 90.19 72 LYS A O 1
ATOM 589 N N . ASP A 1 73 ? -7.240 -4.599 23.732 1.00 90.12 73 ASP A N 1
ATOM 590 C CA . ASP A 1 73 ? -7.590 -5.913 24.288 1.00 90.12 73 ASP A CA 1
ATOM 591 C C . ASP A 1 73 ? -8.581 -5.814 25.462 1.00 90.12 73 ASP A C 1
ATOM 593 O O . ASP A 1 73 ? -9.362 -6.735 25.701 1.00 90.12 73 ASP A O 1
ATOM 597 N N . VAL A 1 74 ? -8.558 -4.701 26.202 1.00 93.06 74 VAL A N 1
ATOM 598 C CA . VAL A 1 74 ? -9.373 -4.502 27.413 1.00 93.06 74 VAL A CA 1
ATOM 599 C C . VAL A 1 74 ? -10.608 -3.635 27.147 1.00 93.06 74 VAL A C 1
ATOM 601 O O . VAL A 1 74 ? -11.652 -3.844 27.760 1.00 93.06 74 VAL A O 1
ATOM 604 N N . ILE A 1 75 ? -10.493 -2.666 26.238 1.00 93.75 75 ILE A N 1
ATOM 605 C CA . ILE A 1 75 ? -11.524 -1.681 25.887 1.00 93.75 75 ILE A CA 1
ATOM 606 C C . ILE A 1 75 ? -11.674 -1.665 24.355 1.00 93.75 75 ILE A C 1
ATOM 608 O O . ILE A 1 75 ? -11.318 -0.686 23.684 1.00 93.75 75 ILE A O 1
ATOM 612 N N . PRO A 1 76 ? -12.145 -2.771 23.757 1.00 89.50 76 PRO A N 1
ATOM 613 C CA . PRO A 1 76 ? -12.221 -2.911 22.308 1.00 89.50 76 PRO A CA 1
ATOM 614 C C . PRO A 1 76 ? -13.194 -1.913 21.673 1.00 89.50 76 PRO A C 1
ATOM 616 O O . PRO A 1 76 ? -12.993 -1.513 20.532 1.00 89.50 76 PRO A O 1
ATOM 619 N N . GLU A 1 77 ? -14.218 -1.447 22.379 1.00 90.56 77 GLU A N 1
ATOM 620 C CA . GLU A 1 77 ? -15.253 -0.570 21.824 1.00 90.56 77 GLU A CA 1
ATOM 621 C C . GLU A 1 77 ? -14.831 0.891 21.616 1.00 90.56 77 GLU A C 1
ATOM 623 O O . GLU A 1 77 ? -15.528 1.627 20.914 1.00 90.56 77 GLU A O 1
ATOM 628 N N . ALA A 1 78 ? -13.723 1.329 22.220 1.00 91.25 78 ALA A N 1
ATOM 629 C CA . ALA A 1 78 ? -13.285 2.716 22.131 1.00 91.25 78 ALA A CA 1
ATOM 630 C C . ALA A 1 78 ? -12.574 3.008 20.800 1.00 91.25 78 ALA A C 1
ATOM 632 O O . ALA A 1 78 ? -11.805 2.186 20.274 1.00 91.25 78 ALA A O 1
ATOM 633 N N . VAL A 1 79 ? -12.789 4.214 20.271 1.00 90.88 79 VAL A N 1
ATOM 634 C CA . VAL A 1 79 ? -11.970 4.764 19.188 1.00 90.88 79 VAL A CA 1
ATOM 635 C C . VAL A 1 79 ? -10.574 5.011 19.742 1.00 90.88 79 VAL A C 1
ATOM 637 O O . VAL A 1 79 ? -10.431 5.646 20.781 1.00 90.88 79 VAL A O 1
ATOM 640 N N . LEU A 1 80 ? -9.541 4.510 19.070 1.00 92.62 80 LEU A N 1
ATOM 641 C CA . LEU A 1 80 ? -8.179 4.553 19.587 1.00 92.62 80 LEU A CA 1
ATOM 642 C C . LEU A 1 80 ? -7.234 5.198 18.578 1.00 92.62 80 LEU A C 1
ATOM 644 O O . LEU A 1 80 ? -7.100 4.712 17.456 1.00 92.62 80 LEU A O 1
ATOM 648 N N . TYR A 1 81 ? -6.547 6.247 19.018 1.00 92.62 81 TYR A N 1
ATOM 649 C CA . TYR A 1 81 ? -5.509 6.936 18.263 1.00 92.62 81 TYR A CA 1
ATOM 650 C C . TYR A 1 81 ? -4.153 6.820 18.970 1.00 92.62 81 TYR A C 1
ATOM 652 O O . TYR A 1 81 ? -4.072 6.781 20.203 1.00 92.62 81 TYR A O 1
ATOM 660 N N . VAL A 1 82 ? -3.077 6.784 18.181 1.00 93.00 82 VAL A N 1
ATOM 661 C CA . VAL A 1 82 ? -1.695 6.772 18.684 1.00 93.00 82 VAL A CA 1
ATOM 662 C C . VAL A 1 82 ? -1.002 8.058 18.262 1.00 93.00 82 VAL A C 1
ATOM 664 O O . VAL A 1 82 ? -0.687 8.227 17.086 1.00 93.00 82 VAL A O 1
ATOM 667 N N . ALA A 1 83 ? -0.776 8.957 19.215 1.00 93.81 83 ALA A N 1
ATOM 668 C CA . ALA A 1 83 ? -0.088 10.226 19.005 1.00 93.81 83 ALA A CA 1
ATOM 669 C C . ALA A 1 83 ? 1.386 10.139 19.415 1.00 93.81 83 ALA A C 1
ATOM 671 O O . ALA A 1 83 ? 1.776 9.312 20.235 1.00 93.81 83 ALA A O 1
ATOM 672 N N . GLU A 1 84 ? 2.217 11.029 18.881 1.00 92.19 84 GLU A N 1
ATOM 673 C CA . GLU A 1 84 ? 3.565 11.230 19.404 1.00 92.19 84 GLU A CA 1
ATOM 674 C C . GLU A 1 84 ? 3.473 11.855 20.799 1.00 92.19 84 GLU A C 1
ATOM 676 O O . GLU A 1 84 ? 2.793 12.870 20.997 1.00 92.19 84 GLU A O 1
ATOM 681 N N . SER A 1 85 ? 4.192 11.279 21.767 1.00 89.38 85 SER A N 1
ATOM 682 C CA . SER A 1 85 ? 4.293 11.856 23.107 1.00 89.38 85 SER A CA 1
ATOM 683 C C . SER A 1 85 ? 4.810 13.291 23.034 1.00 89.38 85 SER A C 1
ATOM 685 O O . SER A 1 85 ? 5.811 13.577 22.374 1.00 89.38 85 SER A O 1
ATOM 687 N N . VAL A 1 86 ? 4.227 14.194 23.823 1.00 88.56 86 VAL A N 1
ATOM 688 C CA . VAL A 1 86 ? 4.742 15.564 24.002 1.00 88.56 86 VAL A CA 1
ATOM 689 C C . VAL A 1 86 ? 6.233 15.557 24.387 1.00 88.56 86 VAL A C 1
ATOM 691 O O . VAL A 1 86 ? 6.996 16.467 24.047 1.00 88.56 86 VAL A O 1
ATOM 694 N N . ASN A 1 87 ? 6.690 14.497 25.061 1.00 85.31 87 ASN A N 1
ATOM 695 C CA . ASN A 1 87 ? 8.091 14.328 25.411 1.00 85.31 87 ASN A CA 1
ATOM 696 C C . ASN A 1 87 ? 9.003 13.962 24.231 1.00 85.31 87 ASN A C 1
ATOM 698 O O . ASN A 1 87 ? 10.170 14.365 24.268 1.00 85.31 87 ASN A O 1
ATOM 702 N N . SER A 1 88 ? 8.503 13.243 23.220 1.00 87.56 88 SER A N 1
ATOM 703 C CA . SER A 1 88 ? 9.269 12.781 22.051 1.00 87.56 88 SER A CA 1
ATOM 704 C C . SER A 1 88 ? 9.246 13.767 20.880 1.00 87.56 88 SER A C 1
ATOM 706 O O . SER A 1 88 ? 10.222 13.810 20.124 1.00 87.56 88 SER A O 1
ATOM 708 N N . VAL A 1 89 ? 8.192 14.587 20.756 1.00 89.25 89 VAL A N 1
ATOM 709 C CA . VAL A 1 89 ? 8.022 15.581 19.674 1.00 89.25 89 VAL A CA 1
ATOM 710 C C . VAL A 1 89 ? 9.257 16.473 19.529 1.00 89.25 89 VAL A C 1
ATOM 712 O O . VAL A 1 89 ? 9.798 16.623 18.439 1.00 89.25 89 VAL A O 1
ATOM 715 N N . PHE A 1 90 ? 9.770 16.994 20.644 1.00 86.88 90 PHE A N 1
ATOM 716 C CA . PHE A 1 90 ? 10.887 17.943 20.645 1.00 86.88 90 PHE A CA 1
ATOM 717 C C . PHE A 1 90 ? 12.272 17.306 20.855 1.00 86.88 90 PHE A C 1
ATOM 719 O O . PHE A 1 90 ? 13.230 18.025 21.153 1.00 86.88 90 PHE A O 1
ATOM 726 N N . TYR A 1 91 ? 12.396 15.975 20.775 1.00 84.88 91 TYR A N 1
ATOM 727 C CA . TYR A 1 91 ? 13.663 15.286 21.055 1.00 84.88 91 TYR A CA 1
ATOM 728 C C . TYR A 1 91 ? 14.711 15.522 19.957 1.00 84.88 91 TYR A C 1
ATOM 730 O O . TYR A 1 91 ? 15.884 15.744 20.256 1.00 84.88 91 TYR A O 1
ATOM 738 N N . ARG A 1 92 ? 14.286 15.526 18.685 1.00 86.12 92 ARG A N 1
ATOM 739 C CA . ARG A 1 92 ? 15.136 15.789 17.515 1.00 86.12 92 ARG A CA 1
ATOM 740 C C . ARG A 1 92 ? 14.586 16.964 16.721 1.00 86.12 92 ARG A C 1
ATOM 742 O O . ARG A 1 92 ? 13.469 16.907 16.218 1.00 86.12 92 ARG A O 1
ATOM 749 N N . LYS A 1 93 ? 15.401 18.013 16.574 1.00 86.06 93 LYS A N 1
ATOM 750 C CA . LYS A 1 93 ? 14.995 19.256 15.901 1.00 86.06 93 LYS A CA 1
ATOM 751 C C . LYS A 1 93 ? 14.556 19.026 14.450 1.00 86.06 93 LYS A C 1
ATOM 753 O O . LYS A 1 93 ? 13.563 19.600 14.045 1.00 86.06 93 LYS A O 1
ATOM 758 N N . ALA A 1 94 ? 15.256 18.162 13.711 1.00 86.81 94 ALA A N 1
ATOM 759 C CA . ALA A 1 94 ? 14.952 17.872 12.306 1.00 86.81 94 ALA A CA 1
ATOM 760 C C . ALA A 1 94 ? 13.610 17.145 12.082 1.00 86.81 94 ALA A C 1
ATOM 762 O O . ALA A 1 94 ? 13.097 17.172 10.976 1.00 86.81 94 ALA A O 1
ATOM 763 N N . GLU A 1 95 ? 13.055 16.503 13.116 1.00 88.88 95 GLU A N 1
ATOM 764 C CA . GLU A 1 95 ? 11.801 15.732 13.041 1.00 88.88 95 GLU A CA 1
ATOM 765 C C . GLU A 1 95 ? 10.632 16.483 13.711 1.00 88.88 95 GLU A C 1
ATOM 767 O O . GLU A 1 95 ? 9.528 15.953 13.826 1.00 88.88 95 GLU A O 1
ATOM 772 N N . THR A 1 96 ? 10.872 17.688 14.245 1.00 89.25 96 THR A N 1
ATOM 773 C CA . THR A 1 96 ? 9.903 18.374 15.112 1.00 89.25 96 THR A CA 1
ATOM 774 C C . THR A 1 96 ? 8.669 18.820 14.331 1.00 89.25 96 THR A C 1
ATOM 776 O O . THR A 1 96 ? 7.559 18.525 14.770 1.00 89.25 96 THR A O 1
ATOM 779 N N . GLU A 1 97 ? 8.831 19.486 13.181 1.00 91.00 97 GLU A N 1
ATOM 780 C CA . GLU A 1 97 ? 7.687 19.908 12.362 1.00 91.00 97 GLU A CA 1
ATOM 781 C C . GLU A 1 97 ? 6.846 18.713 11.886 1.00 91.00 97 GLU A C 1
ATOM 783 O O . GLU A 1 97 ? 5.622 18.754 11.985 1.00 91.00 97 GLU A O 1
ATOM 788 N N . GLU A 1 98 ? 7.491 17.625 11.455 1.00 90.62 98 GLU A N 1
ATOM 789 C CA . GLU A 1 98 ? 6.813 16.397 11.014 1.00 90.62 98 GLU A CA 1
ATOM 790 C C . GLU A 1 98 ? 5.960 15.784 12.137 1.00 90.62 98 GLU A C 1
ATOM 792 O O . GLU A 1 98 ? 4.781 15.477 11.945 1.00 90.62 98 GLU A O 1
ATOM 797 N N . LYS A 1 99 ? 6.526 15.652 13.344 1.00 92.44 99 LYS A N 1
ATOM 798 C CA . LYS A 1 99 ? 5.815 15.098 14.509 1.00 92.44 99 LYS A CA 1
ATOM 799 C C . LYS A 1 99 ? 4.667 15.992 14.977 1.00 92.44 99 LYS A C 1
ATOM 801 O O . LYS A 1 99 ? 3.632 15.476 15.401 1.00 92.44 99 LYS A O 1
ATOM 806 N N . ILE A 1 100 ? 4.835 17.314 14.903 1.00 93.00 100 ILE A N 1
ATOM 807 C CA . ILE A 1 100 ? 3.765 18.275 15.207 1.00 93.00 100 ILE A CA 1
ATOM 808 C C . ILE A 1 100 ? 2.619 18.123 14.208 1.00 93.00 100 ILE A C 1
ATOM 810 O O . ILE A 1 100 ? 1.464 18.035 14.623 1.00 93.00 100 ILE A O 1
ATOM 814 N N . GLU A 1 101 ? 2.923 18.049 12.913 1.00 93.12 101 GLU A N 1
ATOM 815 C CA . GLU A 1 101 ? 1.902 17.913 11.873 1.00 93.12 101 GLU A CA 1
ATOM 816 C C . GLU A 1 101 ? 1.140 16.588 12.003 1.00 93.12 101 GLU A C 1
ATOM 818 O O . GLU A 1 101 ? -0.093 16.565 11.964 1.00 93.12 101 GLU A O 1
ATOM 823 N N . LYS A 1 102 ? 1.854 15.491 12.287 1.00 91.75 102 LYS A N 1
ATOM 824 C CA . LYS A 1 102 ? 1.247 14.184 12.575 1.00 91.75 102 LYS A CA 1
ATOM 825 C C . LYS A 1 102 ? 0.273 14.253 13.756 1.00 91.75 102 LYS A C 1
ATOM 827 O O . LYS A 1 102 ? -0.855 13.776 13.648 1.00 91.75 102 LYS A O 1
ATOM 832 N N . ASN A 1 103 ? 0.667 14.879 14.867 1.00 94.00 103 ASN A N 1
ATOM 833 C CA . ASN A 1 103 ? -0.226 15.058 16.015 1.00 94.00 103 ASN A CA 1
ATOM 834 C C . ASN A 1 103 ? -1.424 15.954 15.685 1.00 94.00 103 ASN A C 1
ATOM 836 O O . ASN A 1 103 ? -2.540 15.621 16.074 1.00 94.00 103 ASN A O 1
ATOM 840 N N . ARG A 1 104 ? -1.232 17.057 14.953 1.00 94.69 104 ARG A N 1
ATOM 841 C CA . ARG A 1 104 ? -2.336 17.935 14.527 1.00 94.69 104 ARG A CA 1
ATOM 842 C C . ARG A 1 104 ? -3.368 17.182 13.696 1.00 94.69 104 ARG A C 1
ATOM 844 O O . ARG A 1 104 ? -4.562 17.326 13.949 1.00 94.69 104 ARG A O 1
ATOM 851 N N . LYS A 1 105 ? -2.919 16.334 12.767 1.00 93.12 105 LYS A N 1
ATOM 852 C CA . LYS A 1 105 ? -3.799 15.462 11.980 1.00 93.12 105 LYS A CA 1
ATOM 853 C C . LYS A 1 105 ? -4.613 14.527 12.879 1.00 93.12 105 LYS A C 1
ATOM 855 O O . LYS A 1 105 ? -5.835 14.512 12.782 1.00 93.12 105 LYS A O 1
ATOM 860 N N . ILE A 1 106 ? -3.954 13.836 13.810 1.00 92.94 106 ILE A N 1
ATOM 861 C CA . ILE A 1 106 ? -4.613 12.917 14.752 1.00 92.94 106 ILE A CA 1
ATOM 862 C C . ILE A 1 106 ? -5.649 13.640 15.618 1.00 92.94 106 ILE A C 1
ATOM 864 O O . ILE A 1 106 ? -6.771 13.166 15.768 1.00 92.94 106 ILE A O 1
ATOM 868 N N . PHE A 1 107 ? -5.292 14.788 16.196 1.00 95.06 107 PHE A N 1
ATOM 869 C CA . PHE A 1 107 ? -6.198 15.533 17.070 1.00 95.06 107 PHE A CA 1
ATOM 870 C C . PHE A 1 107 ? -7.374 16.141 16.298 1.00 95.06 107 PHE A C 1
ATOM 872 O O . PHE A 1 107 ? -8.488 16.180 16.821 1.00 95.06 107 PHE A O 1
ATOM 879 N N . LYS A 1 108 ? -7.155 16.556 15.045 1.00 95.19 108 LYS A N 1
ATOM 880 C CA . LYS A 1 108 ? -8.225 16.989 14.144 1.00 95.19 108 LYS A CA 1
ATOM 881 C C . LYS A 1 108 ? -9.207 15.851 13.856 1.00 95.19 108 LYS A C 1
ATOM 883 O O . LYS A 1 108 ? -10.400 16.022 14.083 1.00 95.19 108 LYS A O 1
ATOM 888 N N . GLU A 1 109 ? -8.709 14.693 13.426 1.00 92.19 109 GLU A N 1
ATOM 889 C CA . GLU A 1 109 ? -9.532 13.505 13.150 1.00 92.19 109 GLU A CA 1
ATOM 890 C C . GLU A 1 109 ? -10.287 13.034 14.406 1.00 92.19 109 GLU A C 1
ATOM 892 O O . GLU A 1 109 ? -11.471 12.692 14.344 1.00 92.19 109 GLU A O 1
ATOM 897 N N . ALA A 1 110 ? -9.634 13.070 15.572 1.00 93.06 110 ALA A N 1
ATOM 898 C CA . ALA A 1 110 ? -10.253 12.748 16.853 1.00 93.06 110 ALA A CA 1
ATOM 899 C C . ALA A 1 110 ? -11.404 13.710 17.198 1.00 93.06 110 ALA A C 1
ATOM 901 O O . ALA A 1 110 ? -12.479 13.256 17.593 1.00 93.06 110 ALA A O 1
ATOM 902 N N . ALA A 1 111 ? -11.210 15.019 17.015 1.00 93.44 111 ALA A N 1
ATOM 903 C CA . ALA A 1 111 ? -12.248 16.021 17.253 1.00 93.44 111 ALA A CA 1
ATOM 904 C C . ALA A 1 111 ? -13.436 15.868 16.287 1.00 93.44 111 ALA A C 1
ATOM 906 O O . ALA A 1 111 ? -14.584 15.894 16.728 1.00 93.44 111 ALA A O 1
ATOM 907 N N . GLU A 1 112 ? -13.178 15.630 14.997 1.00 92.19 112 GLU A N 1
ATOM 908 C CA . GLU A 1 112 ? -14.222 15.351 13.998 1.00 92.19 112 GLU A CA 1
ATOM 909 C C . GLU A 1 112 ? -15.009 14.079 14.362 1.00 92.19 112 GLU A C 1
ATOM 911 O O . GLU A 1 112 ? -16.241 14.076 14.376 1.00 92.19 112 GLU A O 1
ATOM 916 N N . THR A 1 113 ? -14.312 13.014 14.773 1.00 89.69 113 THR A N 1
ATOM 917 C CA . THR A 1 113 ? -14.947 11.772 15.247 1.00 89.69 113 THR A CA 1
ATOM 918 C C . THR A 1 113 ? -15.845 12.025 16.461 1.00 89.69 113 THR A C 1
ATOM 920 O O . THR A 1 113 ? -16.965 11.514 16.535 1.00 89.69 113 THR A O 1
ATOM 923 N N . LEU A 1 114 ? -15.384 12.829 17.423 1.00 90.62 114 LEU A N 1
ATOM 924 C CA . LEU A 1 114 ? -16.166 13.170 18.613 1.00 90.62 114 LEU A CA 1
ATOM 925 C C . LEU A 1 114 ? -17.369 14.045 18.285 1.00 90.62 114 LEU A C 1
ATOM 927 O O . LEU A 1 114 ? -18.425 13.855 18.888 1.00 90.62 114 LEU A O 1
ATOM 931 N N . GLN A 1 115 ? -17.240 14.964 17.329 1.00 90.25 115 GLN A N 1
ATOM 932 C CA . GLN A 1 115 ? -18.370 15.739 16.834 1.00 90.25 115 GLN A CA 1
ATOM 933 C C . GLN A 1 115 ? -19.447 14.809 16.260 1.00 90.25 115 GLN A C 1
ATOM 935 O O . GLN A 1 115 ? -20.603 14.892 16.677 1.00 90.25 115 GLN A O 1
ATOM 940 N N . HIS A 1 116 ? -19.066 13.849 15.415 1.00 87.31 116 HIS A N 1
ATOM 941 C CA . HIS A 1 116 ? -20.000 12.840 14.912 1.00 87.31 116 HIS A CA 1
ATOM 942 C C . HIS A 1 116 ? -20.648 12.027 16.043 1.00 87.31 116 HIS A C 1
ATOM 944 O O . HIS A 1 116 ? -21.856 11.805 16.034 1.00 87.31 116 HIS A O 1
ATOM 950 N N . LEU A 1 117 ? -19.884 11.639 17.069 1.00 87.94 117 LEU A N 1
ATOM 951 C CA . LEU A 1 117 ? -20.406 10.914 18.235 1.00 87.94 117 LEU A CA 1
ATOM 952 C C . LEU A 1 117 ? -21.345 11.748 19.124 1.00 87.94 117 LEU A C 1
ATOM 954 O O . LEU A 1 117 ? -22.170 11.171 19.838 1.00 87.94 117 LEU A O 1
ATOM 958 N N . ARG A 1 118 ? -21.219 13.082 19.122 1.00 88.94 118 ARG A N 1
ATOM 959 C CA . ARG A 1 118 ? -22.151 13.995 19.812 1.00 88.94 118 ARG A CA 1
ATOM 960 C C . ARG A 1 118 ? -23.486 14.086 19.098 1.00 88.94 118 ARG A C 1
ATOM 962 O O . ARG A 1 118 ? -24.516 14.159 19.765 1.00 88.94 118 ARG A O 1
ATOM 969 N N . GLU A 1 119 ? -23.437 14.137 17.774 1.00 89.06 119 GLU A N 1
ATOM 970 C CA . GLU A 1 119 ? -24.601 14.294 16.902 1.00 89.06 119 GLU A CA 1
ATOM 971 C C . GLU A 1 119 ? -25.342 12.961 16.695 1.00 89.06 119 GLU A C 1
ATOM 973 O O . GLU A 1 119 ? -26.546 12.961 16.445 1.00 89.06 119 GLU A O 1
ATOM 978 N N . ALA A 1 120 ? -24.647 11.831 16.866 1.00 87.81 120 ALA A N 1
ATOM 979 C CA . ALA A 1 120 ? -25.203 10.490 16.748 1.00 87.81 120 ALA A CA 1
ATOM 980 C C . ALA A 1 120 ? -26.293 10.193 17.793 1.00 87.81 120 ALA A C 1
ATOM 982 O O . ALA A 1 120 ? -26.175 10.485 18.991 1.00 87.81 120 ALA A O 1
ATOM 983 N N . THR A 1 121 ? -27.341 9.503 17.352 1.00 88.38 121 THR A N 1
ATOM 984 C CA . THR A 1 121 ? -28.345 8.908 18.236 1.00 88.38 121 THR A CA 1
ATOM 985 C C . THR A 1 121 ? -27.714 7.835 19.139 1.00 88.38 121 THR A C 1
ATOM 987 O O . THR A 1 121 ? -26.676 7.257 18.802 1.00 88.38 121 THR A O 1
ATOM 990 N N . PRO A 1 122 ? -28.340 7.484 20.282 1.00 86.50 122 PRO A N 1
ATOM 991 C CA . PRO A 1 122 ? -27.824 6.427 21.156 1.00 86.50 122 PRO A CA 1
ATOM 992 C C . PRO A 1 122 ? -27.586 5.094 20.435 1.00 86.50 122 PRO A C 1
ATOM 994 O O . PRO A 1 122 ? -26.619 4.397 20.736 1.00 86.50 122 PRO A O 1
ATOM 997 N N . LYS A 1 123 ? -28.441 4.767 19.459 1.00 87.94 123 LYS A N 1
ATOM 998 C CA . LYS A 1 123 ? -28.324 3.554 18.650 1.00 87.94 123 LYS A CA 1
ATOM 999 C C . LYS A 1 123 ? -27.118 3.618 17.710 1.00 87.94 123 LYS A C 1
ATOM 1001 O O . LYS A 1 123 ? -26.323 2.687 17.693 1.00 87.94 123 LYS A O 1
ATOM 1006 N N . GLU A 1 124 ? -26.948 4.722 16.985 1.00 86.06 124 GLU A N 1
ATOM 1007 C CA . GLU A 1 124 ? -25.794 4.921 16.096 1.00 86.06 124 GLU A CA 1
ATOM 1008 C C . GLU A 1 124 ? -24.478 4.896 16.878 1.00 86.06 124 GLU A C 1
ATOM 1010 O O . GLU A 1 124 ? -23.512 4.272 16.453 1.00 86.06 124 GLU A O 1
ATOM 1015 N N . ARG A 1 125 ? -24.441 5.495 18.072 1.00 84.94 125 ARG A N 1
ATOM 1016 C CA . ARG A 1 125 ? -23.259 5.447 18.942 1.00 84.94 125 ARG A CA 1
ATOM 1017 C C . ARG A 1 125 ? -22.936 4.030 19.418 1.00 84.94 125 ARG A C 1
ATOM 1019 O O . ARG A 1 125 ? -21.764 3.664 19.490 1.00 84.94 125 ARG A O 1
ATOM 1026 N N . GLU A 1 126 ? -23.948 3.224 19.731 1.00 86.00 126 GLU A N 1
ATOM 1027 C CA . GLU A 1 126 ? -23.758 1.805 20.050 1.00 86.00 126 GLU A CA 1
ATOM 1028 C C . GLU A 1 126 ? -23.245 1.016 18.833 1.00 86.00 126 GLU A C 1
ATOM 1030 O O . GLU A 1 126 ? -22.360 0.173 18.976 1.00 86.00 126 GLU A O 1
ATOM 1035 N N . GLU A 1 127 ? -23.754 1.306 17.635 1.00 86.00 127 GLU A N 1
ATOM 1036 C CA . GLU A 1 127 ? -23.294 0.701 16.380 1.00 86.00 127 GLU A CA 1
ATOM 1037 C C . GLU A 1 127 ? -21.839 1.081 16.062 1.00 86.00 127 GLU A C 1
ATOM 1039 O O . GLU A 1 127 ? -21.047 0.200 15.728 1.00 86.00 127 GLU A O 1
ATOM 1044 N N . ILE A 1 128 ? -21.449 2.344 16.264 1.00 85.31 128 ILE A N 1
ATOM 1045 C CA . ILE A 1 128 ? -20.058 2.809 16.133 1.00 85.31 128 ILE A CA 1
ATOM 1046 C C . ILE A 1 128 ? -19.152 2.058 17.117 1.00 85.31 128 ILE A C 1
ATOM 1048 O O . ILE A 1 128 ? -18.117 1.520 16.730 1.00 85.31 128 ILE A O 1
ATOM 1052 N N . ARG A 1 129 ? -19.561 1.943 18.384 1.00 85.38 129 ARG A N 1
ATOM 1053 C CA . ARG A 1 129 ? -18.817 1.184 19.404 1.00 85.38 129 ARG A CA 1
ATOM 1054 C C . ARG A 1 129 ? -18.654 -0.289 19.031 1.00 85.38 129 ARG A C 1
ATOM 1056 O O . ARG A 1 129 ? -17.559 -0.833 19.149 1.00 85.38 129 ARG A O 1
ATOM 1063 N N . LYS A 1 130 ? -19.718 -0.929 18.534 1.00 87.00 130 LYS A N 1
ATOM 1064 C CA . LYS A 1 130 ? -19.655 -2.307 18.019 1.00 87.00 130 LYS A CA 1
ATOM 1065 C C . LYS A 1 130 ? -18.694 -2.415 16.844 1.00 87.00 130 LYS A C 1
ATOM 1067 O O . LYS A 1 130 ? -17.916 -3.358 16.810 1.00 87.00 130 LYS A O 1
ATOM 1072 N N . PHE A 1 131 ? -18.716 -1.449 15.926 1.00 84.38 131 PHE A N 1
ATOM 1073 C CA . PHE A 1 131 ? -17.803 -1.406 14.788 1.00 84.38 131 PHE A CA 1
ATOM 1074 C C . PHE A 1 131 ? -16.338 -1.297 15.230 1.00 84.38 131 PHE A C 1
ATOM 1076 O O . PHE A 1 131 ? -15.498 -2.054 14.749 1.00 84.38 131 PHE A O 1
ATOM 1083 N N . HIS A 1 132 ? -16.021 -0.421 16.187 1.00 84.06 132 HIS A N 1
ATOM 1084 C CA . HIS A 1 132 ? -14.656 -0.294 16.707 1.00 84.06 132 HIS A CA 1
ATOM 1085 C C . HIS A 1 132 ? -14.183 -1.512 17.498 1.00 84.06 132 HIS A C 1
ATOM 1087 O O . HIS A 1 132 ? -12.972 -1.736 17.555 1.00 84.06 132 HIS A O 1
ATOM 1093 N N . ALA A 1 133 ? -15.110 -2.281 18.075 1.00 85.69 133 ALA A N 1
ATOM 1094 C CA . ALA A 1 133 ? -14.822 -3.539 18.754 1.00 85.69 133 ALA A CA 1
ATOM 1095 C C . ALA A 1 133 ? -14.581 -4.716 17.799 1.00 85.69 133 ALA A C 1
ATOM 1097 O O . ALA A 1 133 ? -14.137 -5.768 18.256 1.00 85.69 133 ALA A O 1
ATOM 1098 N N . LEU A 1 134 ? -14.859 -4.563 16.498 1.00 86.00 134 LEU A N 1
ATOM 1099 C CA . LEU A 1 134 ? -14.646 -5.638 15.536 1.00 86.00 134 LEU A CA 1
ATOM 1100 C C . LEU A 1 134 ? -13.164 -5.991 15.457 1.00 86.00 134 LEU A C 1
ATOM 1102 O O . LEU A 1 134 ? -12.301 -5.152 15.180 1.00 86.00 134 LEU A O 1
ATOM 1106 N N . SER A 1 135 ? -12.880 -7.276 15.620 1.00 85.06 135 SER A N 1
ATOM 1107 C CA . SER A 1 135 ? -11.587 -7.836 15.261 1.00 85.06 135 SER A CA 1
ATOM 1108 C C . SER A 1 135 ? -11.345 -7.709 13.755 1.00 85.06 135 SER A C 1
ATOM 1110 O O . SER A 1 135 ? -12.275 -7.597 12.948 1.00 85.06 135 SER A O 1
ATOM 1112 N N . TYR A 1 136 ? -10.076 -7.820 13.354 1.00 84.88 136 TYR A N 1
ATOM 1113 C CA . TYR A 1 136 ? -9.697 -7.904 11.943 1.00 84.88 136 TYR A CA 1
ATOM 1114 C C . TYR A 1 136 ? -10.539 -8.947 11.186 1.00 84.88 136 TYR A C 1
ATOM 1116 O O . TYR A 1 136 ? -11.061 -8.659 10.112 1.00 84.88 136 TYR A O 1
ATOM 1124 N N . GLY A 1 137 ? -10.714 -10.144 11.761 1.00 87.94 137 GLY A N 1
ATOM 1125 C CA . GLY A 1 137 ? -11.444 -11.237 11.117 1.00 87.94 137 GLY A CA 1
ATOM 1126 C C . GLY A 1 137 ? -12.941 -10.964 10.955 1.00 87.94 137 GLY A C 1
ATOM 1127 O O . GLY A 1 137 ? -13.539 -11.387 9.966 1.00 87.94 137 GLY A O 1
ATOM 1128 N N . GLU A 1 138 ? -13.561 -10.248 11.891 1.00 89.69 138 GLU A N 1
ATOM 1129 C CA . GLU A 1 138 ? -14.971 -9.861 11.782 1.00 89.69 138 GLU A CA 1
ATOM 1130 C C . GLU A 1 138 ? -15.170 -8.755 10.749 1.00 89.69 138 GLU A C 1
ATOM 1132 O O . GLU A 1 138 ? -16.049 -8.876 9.892 1.00 89.69 138 GLU A O 1
ATOM 1137 N N . LEU A 1 139 ? -14.320 -7.724 10.777 1.00 87.19 139 LEU A N 1
ATOM 1138 C CA . LEU A 1 139 ? -14.342 -6.651 9.787 1.00 87.19 139 LEU A CA 1
ATOM 1139 C C . LEU A 1 139 ? -14.109 -7.207 8.374 1.00 87.19 139 LEU A C 1
ATOM 1141 O O . LEU A 1 139 ? -14.861 -6.884 7.456 1.00 87.19 139 LEU A O 1
ATOM 1145 N N . TYR A 1 140 ? -13.144 -8.117 8.217 1.00 90.25 140 TYR A N 1
ATOM 1146 C CA . TYR A 1 140 ? -12.889 -8.809 6.955 1.00 90.25 140 TYR A CA 1
ATOM 1147 C C . TYR A 1 140 ? -14.132 -9.550 6.443 1.00 90.25 140 TYR A C 1
ATOM 1149 O O . TYR A 1 140 ? -14.543 -9.355 5.301 1.00 90.25 140 TYR A O 1
ATOM 1157 N N . LYS A 1 141 ? -14.802 -10.332 7.301 1.00 91.06 141 LYS A N 1
ATOM 1158 C CA . LYS A 1 141 ? -16.038 -11.049 6.938 1.00 91.06 141 LYS A CA 1
ATOM 1159 C C . LYS A 1 141 ? -17.178 -10.112 6.546 1.00 91.06 141 LYS A C 1
ATOM 1161 O O . LYS A 1 141 ? -17.948 -10.445 5.646 1.00 91.06 141 LYS A O 1
ATOM 1166 N N . ILE A 1 142 ? -17.322 -8.972 7.223 1.00 89.62 142 ILE A N 1
ATOM 1167 C CA . ILE A 1 142 ? -18.337 -7.965 6.879 1.00 89.62 142 ILE A CA 1
ATOM 1168 C C . ILE A 1 142 ? -18.053 -7.396 5.491 1.00 89.62 142 ILE A C 1
ATOM 1170 O O . ILE A 1 142 ? -18.959 -7.346 4.663 1.00 89.62 142 ILE A O 1
ATOM 1174 N N . ILE A 1 143 ? -16.798 -7.042 5.213 1.00 89.31 143 ILE A N 1
ATOM 1175 C CA . ILE A 1 143 ? -16.375 -6.527 3.908 1.00 89.31 143 ILE A CA 1
ATOM 1176 C C . ILE A 1 143 ? -16.603 -7.573 2.809 1.00 89.31 143 ILE A C 1
ATOM 1178 O O . ILE A 1 143 ? -17.191 -7.252 1.779 1.00 89.31 143 ILE A O 1
ATOM 1182 N N . GLN A 1 144 ? -16.227 -8.836 3.032 1.00 90.62 144 GLN A N 1
ATOM 1183 C CA . GLN A 1 144 ? -16.483 -9.923 2.079 1.00 90.62 144 GLN A CA 1
ATOM 1184 C C . GLN A 1 144 ? -17.973 -10.082 1.770 1.00 90.62 144 GLN A C 1
ATOM 1186 O O . GLN A 1 144 ? -18.356 -10.126 0.603 1.00 90.62 144 GLN A O 1
ATOM 1191 N N . LYS A 1 145 ? -18.821 -10.128 2.808 1.00 91.00 145 LYS A N 1
ATOM 1192 C CA . LYS A 1 145 ? -20.281 -10.178 2.642 1.00 91.00 145 LYS A CA 1
ATOM 1193 C C . LYS A 1 145 ? -20.799 -8.967 1.880 1.00 91.00 145 LYS A C 1
ATOM 1195 O O . LYS A 1 145 ? -21.720 -9.112 1.085 1.00 91.00 145 LYS A O 1
ATOM 1200 N N . ALA A 1 146 ? -20.202 -7.800 2.107 1.00 90.56 146 ALA A N 1
ATOM 1201 C CA . ALA A 1 146 ? -20.596 -6.595 1.412 1.00 90.56 146 ALA A CA 1
ATOM 1202 C C . ALA A 1 146 ? -20.273 -6.643 -0.086 1.00 90.56 146 ALA A C 1
ATOM 1204 O O . ALA A 1 146 ? -21.099 -6.224 -0.890 1.00 90.56 146 ALA A O 1
ATOM 1205 N N . PHE A 1 147 ? -19.139 -7.230 -0.475 1.00 87.06 147 PHE A N 1
ATOM 1206 C CA . PHE A 1 147 ? -18.779 -7.413 -1.885 1.00 87.06 147 PHE A CA 1
ATOM 1207 C C . PHE A 1 147 ? -19.694 -8.347 -2.661 1.00 87.06 147 PHE A C 1
ATOM 1209 O O . PHE A 1 147 ? -19.943 -8.107 -3.839 1.00 87.06 147 PHE A O 1
ATOM 1216 N N . ILE A 1 148 ? -20.162 -9.416 -2.021 1.00 88.12 148 ILE A N 1
ATOM 1217 C CA . ILE A 1 148 ? -21.032 -10.413 -2.661 1.00 88.12 148 ILE A CA 1
ATOM 1218 C C . ILE A 1 148 ? -22.522 -10.118 -2.458 1.00 88.12 148 ILE A C 1
ATOM 1220 O O . ILE A 1 148 ? -23.360 -10.916 -2.865 1.00 88.12 148 ILE A O 1
ATOM 1224 N N . SER A 1 149 ? -22.852 -9.010 -1.793 1.00 91.56 149 SER A N 1
ATOM 1225 C CA . SER A 1 149 ? -24.231 -8.570 -1.597 1.00 91.56 149 SER A CA 1
ATOM 1226 C C . SER A 1 149 ? -24.863 -8.182 -2.931 1.00 91.56 149 SER A C 1
ATOM 1228 O O . SER A 1 149 ? -24.179 -7.651 -3.805 1.00 91.56 149 SER A O 1
ATOM 1230 N N . ASP A 1 150 ? -26.176 -8.363 -3.067 1.00 92.19 150 ASP A N 1
ATOM 1231 C CA . ASP A 1 150 ? -26.939 -7.853 -4.211 1.00 92.19 150 ASP A CA 1
ATOM 1232 C C . ASP A 1 150 ? -27.093 -6.317 -4.179 1.00 92.19 150 ASP A C 1
ATOM 1234 O O . ASP A 1 150 ? -27.338 -5.703 -5.219 1.00 92.19 150 ASP A O 1
ATOM 1238 N N . ASP A 1 151 ? -26.871 -5.695 -3.016 1.00 94.38 151 ASP A N 1
ATOM 1239 C CA . ASP A 1 151 ? -26.911 -4.244 -2.799 1.00 94.38 151 ASP A CA 1
ATOM 1240 C C . ASP A 1 151 ? -25.694 -3.540 -3.431 1.00 94.38 151 ASP A C 1
ATOM 1242 O O . ASP A 1 151 ? -24.557 -3.672 -2.971 1.00 94.38 151 ASP A O 1
ATOM 1246 N N . GLU A 1 152 ? -25.944 -2.774 -4.495 1.00 92.62 152 GLU A N 1
ATOM 1247 C CA . GLU A 1 152 ? -24.915 -2.062 -5.256 1.00 92.62 152 GLU A CA 1
ATOM 1248 C C . GLU A 1 152 ? -24.219 -0.955 -4.457 1.00 92.62 152 GLU A C 1
ATOM 1250 O O . GLU A 1 152 ? -22.997 -0.809 -4.560 1.00 92.62 152 GLU A O 1
ATOM 1255 N N . ASP A 1 153 ? -24.957 -0.226 -3.619 1.00 92.50 153 ASP A N 1
ATOM 1256 C CA . ASP A 1 153 ? -24.398 0.842 -2.790 1.00 92.50 153 ASP A CA 1
ATOM 1257 C C . ASP A 1 153 ? -23.448 0.261 -1.745 1.00 92.50 153 ASP A C 1
ATOM 1259 O O . ASP A 1 153 ? -22.366 0.800 -1.487 1.00 92.50 153 ASP A O 1
ATOM 1263 N N . LEU A 1 154 ? -23.833 -0.865 -1.148 1.00 89.81 154 LEU A N 1
ATOM 1264 C CA . LEU A 1 154 ? -23.024 -1.561 -0.159 1.00 89.81 154 LEU A CA 1
ATOM 1265 C C . LEU A 1 154 ? -21.768 -2.182 -0.794 1.00 89.81 154 LEU A C 1
ATOM 1267 O O . LEU A 1 154 ? -20.674 -2.038 -0.236 1.00 89.81 154 LEU A O 1
ATOM 1271 N N . ARG A 1 155 ? -21.889 -2.775 -1.991 1.00 90.75 155 ARG A N 1
ATOM 1272 C CA . ARG A 1 155 ? -20.734 -3.232 -2.786 1.00 90.75 155 ARG A CA 1
ATOM 1273 C C . ARG A 1 155 ? -19.775 -2.086 -3.093 1.00 90.75 155 ARG A C 1
ATOM 1275 O O . ARG A 1 155 ? -18.569 -2.229 -2.895 1.00 90.75 155 ARG A O 1
ATOM 1282 N N . LYS A 1 156 ? -20.296 -0.940 -3.539 1.00 89.88 156 LYS A N 1
ATOM 1283 C CA . LYS A 1 156 ? -19.489 0.242 -3.863 1.00 89.88 156 LYS A CA 1
ATOM 1284 C C . LYS A 1 156 ? -18.768 0.787 -2.632 1.00 89.88 156 LYS A C 1
ATOM 1286 O O . LYS A 1 156 ? -17.573 1.042 -2.698 1.00 89.88 156 LYS A O 1
ATOM 1291 N N . LYS A 1 157 ? -19.446 0.887 -1.486 1.00 87.19 157 LYS A N 1
ATOM 1292 C CA . LYS A 1 157 ? -18.819 1.315 -0.223 1.00 87.19 157 LYS A CA 1
ATOM 1293 C C . LYS A 1 157 ? -17.692 0.380 0.210 1.00 87.19 157 LYS A C 1
ATOM 1295 O O . LYS A 1 157 ? -16.641 0.855 0.635 1.00 87.19 157 LYS A O 1
ATOM 1300 N N . ALA A 1 158 ? -17.882 -0.934 0.083 1.00 88.38 158 ALA A N 1
ATOM 1301 C CA . ALA A 1 158 ? -16.821 -1.903 0.351 1.00 88.38 158 ALA A CA 1
ATOM 1302 C C . ALA A 1 158 ? -15.644 -1.722 -0.623 1.00 88.38 158 ALA A C 1
ATOM 1304 O O . ALA A 1 158 ? -14.484 -1.725 -0.198 1.00 88.38 158 ALA A O 1
ATOM 1305 N N . TRP A 1 159 ? -15.942 -1.500 -1.911 1.00 87.69 159 TRP A N 1
ATOM 1306 C CA . TRP A 1 159 ? -14.942 -1.215 -2.939 1.00 87.69 159 TRP A CA 1
ATOM 1307 C C . TRP A 1 159 ? -14.143 0.044 -2.618 1.00 87.69 159 TRP A C 1
ATOM 1309 O O . TRP A 1 159 ? -12.919 0.002 -2.625 1.00 87.69 159 TRP A O 1
ATOM 1319 N N . ASP A 1 160 ? -14.800 1.142 -2.266 1.00 86.56 160 ASP A N 1
ATOM 1320 C CA . ASP A 1 160 ? -14.140 2.409 -1.957 1.00 86.56 160 ASP A CA 1
ATOM 1321 C C . ASP A 1 160 ? -13.320 2.315 -0.660 1.00 86.56 160 ASP A C 1
ATOM 1323 O O . ASP A 1 160 ? -12.184 2.801 -0.599 1.00 86.56 160 ASP A O 1
ATOM 1327 N N . LEU A 1 161 ? -13.819 1.591 0.349 1.00 84.50 161 LEU A N 1
ATOM 1328 C CA . LEU A 1 161 ? -13.070 1.318 1.576 1.00 84.50 161 LEU A CA 1
ATOM 1329 C C . LEU A 1 161 ? -11.747 0.612 1.257 1.00 84.50 161 LEU A C 1
ATOM 1331 O O . LEU A 1 161 ? -10.678 1.054 1.692 1.00 84.50 161 LEU A O 1
ATOM 1335 N N . LEU A 1 162 ? -11.787 -0.438 0.435 1.00 84.44 162 LEU A N 1
ATOM 1336 C CA . LEU A 1 162 ? -10.584 -1.166 0.056 1.00 84.44 162 LEU A CA 1
ATOM 1337 C C . LEU A 1 162 ? -9.747 -0.402 -0.974 1.00 84.44 162 LEU A C 1
ATOM 1339 O O . LEU A 1 162 ? -8.597 -0.112 -0.689 1.00 84.44 162 LEU A O 1
ATOM 1343 N N . TRP A 1 163 ? -10.270 0.047 -2.107 1.00 82.75 163 TRP A N 1
ATOM 1344 C CA . TRP A 1 163 ? -9.485 0.571 -3.240 1.00 82.75 163 TRP A CA 1
ATOM 1345 C C . TRP A 1 163 ? -9.630 2.070 -3.533 1.00 82.75 163 TRP A C 1
ATOM 1347 O O . TRP A 1 163 ? -8.875 2.582 -4.352 1.00 82.75 163 TRP A O 1
ATOM 1357 N N . GLY A 1 164 ? -10.512 2.796 -2.843 1.00 77.25 164 GLY A N 1
ATOM 1358 C CA . GLY A 1 164 ? -10.665 4.251 -2.994 1.00 77.25 164 GLY A CA 1
ATOM 1359 C C . GLY A 1 164 ? -9.434 5.085 -2.582 1.00 77.25 164 GLY A C 1
ATOM 1360 O O . GLY A 1 164 ? -8.485 4.544 -2.004 1.00 77.25 164 GLY A O 1
ATOM 1361 N N . PRO A 1 165 ? -9.433 6.400 -2.861 1.00 66.75 165 PRO A N 1
ATOM 1362 C CA . PRO A 1 165 ? -8.332 7.306 -2.526 1.00 66.75 165 PRO A CA 1
ATOM 1363 C C . PRO A 1 165 ? -8.226 7.570 -1.010 1.00 66.75 165 PRO A C 1
ATOM 1365 O O . PRO A 1 165 ? -9.239 7.613 -0.318 1.00 66.75 165 PRO A O 1
ATOM 1368 N N . GLY A 1 166 ? -7.003 7.764 -0.496 1.00 60.34 166 GLY A N 1
ATOM 1369 C CA . GLY A 1 166 ? -6.731 8.151 0.901 1.00 60.34 166 GLY A CA 1
ATOM 1370 C C . GLY A 1 166 ? -5.645 7.316 1.592 1.00 60.34 166 GLY A C 1
ATOM 1371 O O . GLY A 1 166 ? -5.332 6.205 1.160 1.00 60.34 166 GLY A O 1
ATOM 1372 N N . GLU A 1 167 ? -5.071 7.849 2.677 1.00 56.19 167 GLU A N 1
ATOM 1373 C CA . GLU A 1 167 ? -4.217 7.072 3.586 1.00 56.19 167 GLU A CA 1
ATOM 1374 C C . GLU A 1 167 ? -5.052 5.975 4.244 1.00 56.19 167 GLU A C 1
ATOM 1376 O O . GLU A 1 167 ? -6.120 6.233 4.799 1.00 56.19 167 GLU A O 1
ATOM 1381 N N . LYS A 1 168 ? -4.583 4.730 4.159 1.00 66.62 168 LYS A N 1
ATOM 1382 C CA . LYS A 1 168 ? -5.344 3.575 4.632 1.00 66.62 168 LYS A CA 1
ATOM 1383 C C . LYS A 1 168 ? -4.597 2.857 5.730 1.00 66.62 168 LYS A C 1
ATOM 1385 O O . LYS A 1 168 ? -3.412 2.567 5.607 1.00 66.62 168 LYS A O 1
ATOM 1390 N N . ASN A 1 169 ? -5.343 2.545 6.785 1.00 69.31 169 ASN A N 1
ATOM 1391 C CA . ASN A 1 169 ? -4.892 1.718 7.892 1.00 69.31 169 ASN A CA 1
ATOM 1392 C C . ASN A 1 169 ? -4.237 0.429 7.355 1.00 69.31 169 ASN A C 1
ATOM 1394 O O . ASN A 1 169 ? -4.746 -0.181 6.408 1.00 69.31 169 ASN A O 1
ATOM 1398 N N . SER A 1 170 ? -3.127 0.007 7.964 1.00 70.69 170 SER A N 1
ATOM 1399 C CA . SER A 1 170 ? -2.380 -1.195 7.573 1.00 70.69 170 SER A CA 1
ATOM 1400 C C . SER A 1 170 ? -3.267 -2.442 7.489 1.00 70.69 170 SER A C 1
ATOM 1402 O O . SER A 1 170 ? -3.095 -3.250 6.578 1.00 70.69 170 SER A O 1
ATOM 1404 N N . ASN A 1 171 ? -4.283 -2.560 8.349 1.00 78.50 171 ASN A N 1
ATOM 1405 C CA . ASN A 1 171 ? -5.263 -3.644 8.288 1.00 78.50 171 ASN A CA 1
ATOM 1406 C C . ASN A 1 171 ? -6.026 -3.665 6.957 1.00 78.50 171 ASN A C 1
ATOM 1408 O O . ASN A 1 171 ? -6.201 -4.730 6.380 1.00 78.50 171 ASN A O 1
ATOM 1412 N N . ILE A 1 172 ? -6.430 -2.511 6.418 1.00 82.69 172 ILE A N 1
ATOM 1413 C CA . ILE A 1 172 ? -7.140 -2.423 5.129 1.00 82.69 172 ILE A CA 1
ATOM 1414 C C . ILE A 1 172 ? -6.228 -2.821 3.960 1.00 82.69 172 ILE A C 1
ATOM 1416 O O . ILE A 1 172 ? -6.689 -3.400 2.972 1.00 82.69 172 ILE A O 1
ATOM 1420 N N . VAL A 1 173 ? -4.928 -2.529 4.055 1.00 81.75 173 VAL A N 1
ATOM 1421 C CA . VAL A 1 173 ? -3.938 -2.999 3.073 1.00 81.75 173 VAL A CA 1
ATOM 1422 C C . VAL A 1 173 ? -3.833 -4.525 3.125 1.00 81.75 173 VAL A C 1
ATOM 1424 O O . VAL A 1 173 ? -3.934 -5.176 2.085 1.00 81.75 173 VAL A O 1
ATOM 1427 N N . TRP A 1 174 ? -3.728 -5.105 4.322 1.00 84.75 174 TRP A N 1
ATOM 1428 C CA . TRP A 1 174 ? -3.692 -6.558 4.499 1.00 84.75 174 TRP A CA 1
ATOM 1429 C C . TRP A 1 174 ? -4.976 -7.252 4.048 1.00 84.75 174 TRP A C 1
ATOM 1431 O O . TRP A 1 174 ? -4.892 -8.273 3.371 1.00 84.75 174 TRP A O 1
ATOM 1441 N N . MET A 1 175 ? -6.148 -6.668 4.309 1.00 89.81 175 MET A N 1
ATOM 1442 C CA . MET A 1 175 ? -7.427 -7.205 3.832 1.00 89.81 175 MET A CA 1
ATOM 1443 C C . MET A 1 175 ? -7.481 -7.273 2.308 1.00 89.81 175 MET A C 1
ATOM 1445 O O . MET A 1 175 ? -7.957 -8.264 1.763 1.00 89.81 175 MET A O 1
ATOM 1449 N N . ARG A 1 176 ? -6.945 -6.267 1.603 1.00 86.88 176 ARG A N 1
ATOM 1450 C CA . ARG A 1 176 ? -6.837 -6.320 0.138 1.00 86.88 176 ARG A CA 1
ATOM 1451 C C . ARG A 1 176 ? -5.957 -7.467 -0.324 1.00 86.88 176 ARG A C 1
ATOM 1453 O O . ARG A 1 176 ? -6.360 -8.213 -1.210 1.00 86.88 176 ARG A O 1
ATOM 1460 N N . VAL A 1 177 ? -4.770 -7.603 0.267 1.00 85.81 177 VAL A N 1
ATOM 1461 C CA . VAL A 1 177 ? -3.840 -8.689 -0.071 1.00 85.81 177 VAL A CA 1
ATOM 1462 C C . VAL A 1 177 ? -4.489 -10.046 0.191 1.00 85.81 177 VAL A C 1
ATOM 1464 O O . VAL A 1 177 ? -4.421 -10.921 -0.668 1.00 85.81 177 VAL A O 1
ATOM 1467 N N . GLN A 1 178 ? -5.174 -10.198 1.324 1.00 90.50 178 GLN A N 1
ATOM 1468 C CA . GLN A 1 178 ? -5.872 -11.425 1.681 1.00 90.50 178 GLN A CA 1
ATOM 1469 C C . GLN A 1 178 ? -7.009 -11.744 0.702 1.00 90.50 178 GLN A C 1
ATOM 1471 O O . GLN A 1 178 ? -7.037 -12.853 0.179 1.00 90.50 178 GLN A O 1
ATOM 1476 N N . MET A 1 179 ? -7.886 -10.785 0.375 1.00 90.06 179 MET A N 1
ATOM 1477 C CA . MET A 1 179 ? -8.953 -11.005 -0.615 1.00 90.06 179 MET A CA 1
ATOM 1478 C C . MET A 1 179 ? -8.380 -11.426 -1.965 1.00 90.06 179 MET A C 1
ATOM 1480 O O . MET A 1 179 ? -8.861 -12.367 -2.591 1.00 90.06 179 MET A O 1
ATOM 1484 N N . MET A 1 180 ? -7.333 -10.738 -2.413 1.00 88.31 180 MET A N 1
ATOM 1485 C CA . MET A 1 180 ? -6.673 -11.038 -3.675 1.00 88.31 180 MET A CA 1
ATOM 1486 C C . MET A 1 180 ? -6.040 -12.437 -3.685 1.00 88.31 180 MET A C 1
ATOM 1488 O O . MET A 1 180 ? -6.124 -13.137 -4.699 1.00 88.31 180 MET A O 1
ATOM 1492 N N . ALA A 1 181 ? -5.427 -12.853 -2.576 1.00 90.62 181 ALA A N 1
ATOM 1493 C CA . ALA A 1 181 ? -4.870 -14.191 -2.420 1.00 90.62 181 ALA A CA 1
ATOM 1494 C C . ALA A 1 181 ? -5.972 -15.260 -2.408 1.00 90.62 181 ALA A C 1
ATOM 1496 O O . ALA A 1 181 ? -5.877 -16.231 -3.153 1.00 90.62 181 ALA A O 1
ATOM 1497 N N . GLU A 1 182 ? -7.053 -15.048 -1.655 1.00 91.69 182 GLU A N 1
ATOM 1498 C CA . GLU A 1 182 ? -8.189 -15.974 -1.593 1.00 91.69 182 GLU A CA 1
ATOM 1499 C C . GLU A 1 182 ? -8.866 -16.143 -2.962 1.00 91.69 182 GLU A C 1
ATOM 1501 O O . GLU A 1 182 ? -9.234 -17.260 -3.331 1.00 91.69 182 GLU A O 1
ATOM 1506 N N . VAL A 1 183 ? -8.978 -15.072 -3.758 1.00 91.00 183 VAL A N 1
ATOM 1507 C CA . VAL A 1 183 ? -9.468 -15.160 -5.144 1.00 91.00 183 VAL A CA 1
ATOM 1508 C C . VAL A 1 183 ? -8.578 -16.086 -5.975 1.00 91.00 183 VAL A C 1
ATOM 1510 O O . VAL A 1 183 ? -9.101 -16.955 -6.668 1.00 91.00 183 VAL A O 1
ATOM 1513 N N . TRP A 1 184 ? -7.249 -15.968 -5.884 1.00 93.94 184 TRP A N 1
ATOM 1514 C CA . TRP A 1 184 ? -6.329 -16.875 -6.585 1.00 93.94 184 TRP A CA 1
ATOM 1515 C C . TRP A 1 184 ? -6.451 -18.320 -6.108 1.00 93.94 184 TRP A C 1
ATOM 1517 O O . TRP A 1 184 ? -6.537 -19.237 -6.924 1.00 93.94 184 TRP A O 1
ATOM 1527 N N . GLU A 1 185 ? -6.486 -18.525 -4.792 1.00 92.31 185 GLU A N 1
ATOM 1528 C CA . GLU A 1 185 ? -6.562 -19.851 -4.176 1.00 92.31 185 GLU A CA 1
ATOM 1529 C C . GLU A 1 185 ? -7.815 -20.625 -4.588 1.00 92.31 185 GLU A C 1
ATOM 1531 O O . GLU A 1 185 ? -7.754 -21.845 -4.739 1.00 92.31 185 GLU A O 1
ATOM 1536 N N . ASN A 1 186 ? -8.923 -19.917 -4.819 1.00 92.62 186 ASN A N 1
ATOM 1537 C CA . ASN A 1 186 ? -10.215 -20.507 -5.163 1.00 92.62 186 ASN A CA 1
ATOM 1538 C C . ASN A 1 186 ? -10.558 -20.425 -6.664 1.00 92.62 186 ASN A C 1
ATOM 1540 O O . ASN A 1 186 ? -11.635 -20.862 -7.072 1.00 92.62 186 ASN A O 1
ATOM 1544 N N . SER A 1 187 ? -9.660 -19.891 -7.497 1.00 93.62 187 SER A N 1
ATOM 1545 C CA . SER A 1 187 ? -9.866 -19.774 -8.945 1.00 93.62 187 SER A CA 1
ATOM 1546 C C . SER A 1 187 ? -9.505 -21.054 -9.699 1.00 93.62 187 SER A C 1
ATOM 1548 O O . SER A 1 187 ? -8.630 -21.820 -9.293 1.00 93.62 187 SER A O 1
ATOM 1550 N N . LYS A 1 188 ? -10.167 -21.271 -10.842 1.00 94.88 188 LYS A N 1
ATOM 1551 C CA . LYS A 1 188 ? -9.910 -22.389 -11.763 1.00 94.88 188 LYS A CA 1
ATOM 1552 C C . LYS A 1 188 ? -10.059 -21.959 -13.219 1.00 94.88 188 LYS A C 1
ATOM 1554 O O . LYS A 1 188 ? -10.796 -21.017 -13.521 1.00 94.88 188 LYS A O 1
ATOM 1559 N N . GLY A 1 189 ? -9.398 -22.693 -14.111 1.00 93.94 189 GLY A N 1
ATOM 1560 C CA . GLY A 1 189 ? -9.480 -22.515 -15.561 1.00 93.94 189 GLY A CA 1
ATOM 1561 C C . GLY A 1 189 ? -9.257 -21.068 -15.999 1.00 93.94 189 GLY A C 1
ATOM 1562 O O . GLY A 1 189 ? -8.340 -20.409 -15.514 1.00 93.94 189 GLY A O 1
ATOM 1563 N N . GLU A 1 190 ? -10.130 -20.561 -16.871 1.00 93.75 190 GLU A N 1
ATOM 1564 C CA . GLU A 1 190 ? -10.038 -19.215 -17.461 1.00 93.75 190 GLU A CA 1
ATOM 1565 C C . GLU A 1 190 ? -9.928 -18.076 -16.436 1.00 93.75 190 GLU A C 1
ATOM 1567 O O . GLU A 1 190 ? -9.409 -17.012 -16.759 1.00 93.75 190 GLU A O 1
ATOM 1572 N N . ILE A 1 191 ? -10.409 -18.254 -15.199 1.00 94.50 191 ILE A N 1
ATOM 1573 C CA . ILE A 1 191 ? -10.283 -17.213 -14.170 1.00 94.50 191 ILE A CA 1
ATOM 1574 C C . ILE A 1 191 ? -8.813 -17.040 -13.762 1.00 94.50 191 ILE A C 1
ATOM 1576 O O . ILE A 1 191 ? -8.355 -15.910 -13.608 1.00 94.50 191 ILE A O 1
ATOM 1580 N N . LEU A 1 192 ? -8.051 -18.135 -13.647 1.00 95.06 192 LEU A N 1
ATOM 1581 C CA . LEU A 1 192 ? -6.615 -18.074 -13.346 1.00 95.06 192 LEU A CA 1
ATOM 1582 C C . LEU A 1 192 ? -5.853 -17.339 -14.453 1.00 95.06 192 LEU A C 1
ATOM 1584 O O . LEU A 1 192 ? -4.992 -16.509 -14.167 1.00 95.06 192 LEU A O 1
ATOM 1588 N N . GLU A 1 193 ? -6.206 -17.611 -15.710 1.00 95.44 193 GLU A N 1
ATOM 1589 C CA . GLU A 1 193 ? -5.664 -16.894 -16.863 1.00 95.44 193 GLU A CA 1
ATOM 1590 C C . GLU A 1 193 ? -6.008 -15.404 -16.804 1.00 95.44 193 GLU A C 1
ATOM 1592 O O . GLU A 1 193 ? -5.105 -14.573 -16.865 1.00 95.44 193 GLU A O 1
ATOM 1597 N N . LYS A 1 194 ? -7.284 -15.053 -16.604 1.00 95.38 194 LYS A N 1
ATOM 1598 C CA . LYS A 1 194 ? -7.738 -13.655 -16.513 1.00 95.38 194 LYS A CA 1
ATOM 1599 C C . LYS A 1 194 ? -6.994 -12.871 -15.437 1.00 95.38 194 LYS A C 1
ATOM 1601 O O . LYS A 1 194 ? -6.564 -11.754 -15.703 1.00 95.38 194 LYS A O 1
ATOM 1606 N N . LEU A 1 195 ? -6.785 -13.454 -14.256 1.00 95.50 195 LEU A N 1
ATOM 1607 C CA . LEU A 1 195 ? -6.022 -12.805 -13.184 1.00 95.50 195 LEU A CA 1
ATOM 1608 C C . LEU A 1 195 ? -4.578 -12.507 -13.612 1.00 95.50 195 LEU A C 1
ATOM 1610 O O . LEU A 1 195 ? -4.076 -11.415 -13.358 1.00 95.50 195 LEU A O 1
ATOM 1614 N N . MET A 1 196 ? -3.919 -13.447 -14.296 1.00 96.12 196 MET A N 1
ATOM 1615 C CA . MET A 1 196 ? -2.565 -13.237 -14.818 1.00 96.12 196 MET A CA 1
ATOM 1616 C C . MET A 1 196 ? -2.528 -12.193 -15.940 1.00 96.12 196 MET A C 1
ATOM 1618 O O . MET A 1 196 ? -1.608 -11.376 -15.975 1.00 96.12 196 MET A O 1
ATOM 1622 N N . LEU A 1 197 ? -3.527 -12.193 -16.827 1.00 95.88 197 LEU A N 1
ATOM 1623 C CA . LEU A 1 197 ? -3.658 -11.208 -17.901 1.00 95.88 197 LEU A CA 1
ATOM 1624 C C . LEU A 1 197 ? -3.833 -9.796 -17.342 1.00 95.88 197 LEU A C 1
ATOM 1626 O O . LEU A 1 197 ? -3.097 -8.907 -17.756 1.00 95.88 197 LEU A O 1
ATOM 1630 N N . MET A 1 198 ? -4.696 -9.608 -16.339 1.00 93.88 198 MET A N 1
ATOM 1631 C CA . MET A 1 198 ? -4.845 -8.324 -15.638 1.00 93.88 198 MET A CA 1
ATOM 1632 C C . MET A 1 198 ? -3.518 -7.846 -15.027 1.00 93.88 198 MET A C 1
ATOM 1634 O O . MET A 1 198 ? -3.202 -6.658 -15.024 1.00 93.88 198 MET A O 1
ATOM 1638 N N . SER A 1 199 ? -2.692 -8.765 -14.521 1.00 93.44 199 SER A N 1
ATOM 1639 C CA . SER A 1 199 ? -1.357 -8.412 -14.024 1.00 93.44 199 SER A CA 1
ATOM 1640 C C . SER A 1 199 ? -0.369 -8.042 -15.134 1.00 93.44 199 SER A C 1
ATOM 1642 O O . SER A 1 199 ? 0.525 -7.222 -14.908 1.00 93.44 199 SER A O 1
ATOM 1644 N N . MET A 1 200 ? -0.510 -8.616 -16.330 1.00 96.00 200 MET A N 1
ATOM 1645 C CA . MET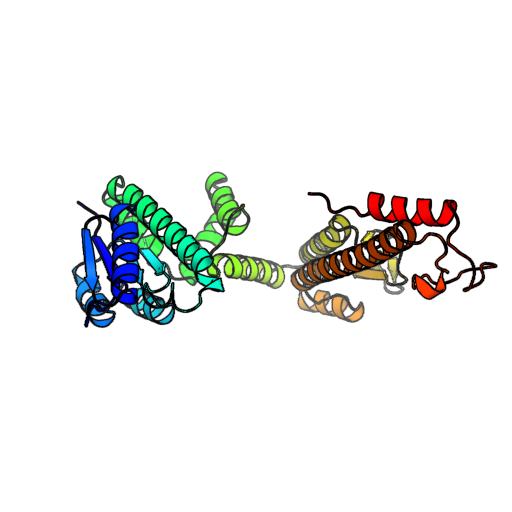 A 1 200 ? 0.280 -8.222 -17.501 1.00 96.00 200 MET A CA 1
ATOM 1646 C C . MET A 1 200 ? -0.192 -6.895 -18.099 1.00 96.00 200 MET A C 1
ATOM 1648 O O . MET A 1 200 ? 0.649 -6.114 -18.536 1.00 96.00 200 MET A O 1
ATOM 1652 N N . GLU A 1 201 ? -1.490 -6.589 -18.058 1.00 94.81 201 GLU A N 1
ATOM 1653 C CA . GLU A 1 201 ? -2.026 -5.276 -18.448 1.00 94.81 201 GLU A CA 1
ATOM 1654 C C . GLU A 1 201 ? -1.346 -4.153 -17.664 1.00 94.81 201 GLU A C 1
ATOM 1656 O O . GLU A 1 201 ? -0.926 -3.168 -18.257 1.00 94.81 201 GLU A O 1
A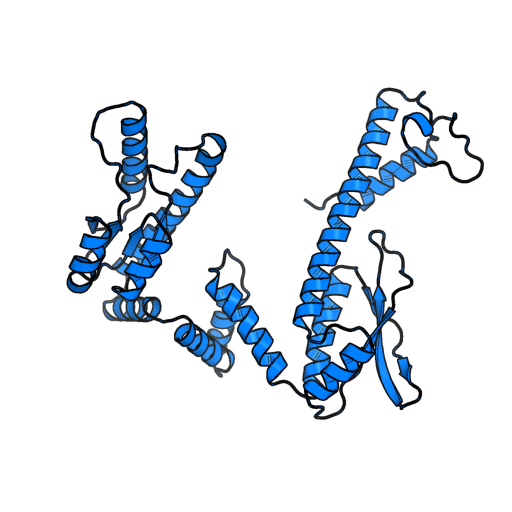TOM 1661 N N . ARG A 1 202 ? -1.063 -4.359 -16.372 1.00 93.38 202 ARG A N 1
ATOM 1662 C CA . ARG A 1 202 ? -0.289 -3.399 -15.571 1.00 93.38 202 ARG A CA 1
ATOM 1663 C C . ARG A 1 202 ? 1.112 -3.117 -16.132 1.00 93.38 202 ARG A C 1
ATOM 1665 O O . ARG A 1 202 ? 1.571 -1.980 -16.076 1.00 93.38 202 ARG A O 1
ATOM 1672 N N . HIS A 1 203 ? 1.802 -4.125 -16.673 1.00 95.38 203 HIS A N 1
ATOM 1673 C CA . HIS A 1 203 ? 3.097 -3.909 -17.333 1.00 95.38 203 HIS A CA 1
ATOM 1674 C C . HIS A 1 203 ? 2.935 -3.082 -18.612 1.00 95.38 203 HIS A C 1
ATOM 1676 O O . HIS A 1 203 ? 3.772 -2.229 -18.899 1.00 95.38 203 HIS A O 1
ATOM 1682 N N . ILE A 1 204 ? 1.857 -3.317 -19.364 1.00 95.56 204 ILE A N 1
ATOM 1683 C CA . ILE A 1 204 ? 1.541 -2.561 -20.580 1.00 95.56 204 ILE A CA 1
ATOM 1684 C C . ILE A 1 204 ? 1.200 -1.107 -20.237 1.00 95.56 204 ILE A C 1
ATOM 1686 O O . ILE A 1 204 ? 1.764 -0.199 -20.843 1.00 95.56 204 ILE A O 1
ATOM 1690 N N . ASP A 1 205 ? 0.356 -0.876 -19.232 1.00 94.06 205 ASP A N 1
ATOM 1691 C CA . ASP A 1 205 ? -0.053 0.461 -18.783 1.00 94.06 205 ASP A CA 1
ATOM 1692 C C . ASP A 1 205 ? 1.139 1.299 -18.305 1.00 94.06 205 ASP A C 1
ATOM 1694 O O . ASP A 1 205 ? 1.189 2.514 -18.504 1.00 94.06 205 ASP A O 1
ATOM 1698 N N . PHE A 1 206 ? 2.137 0.650 -17.705 1.00 92.81 206 PHE A N 1
ATOM 1699 C CA . PHE A 1 206 ? 3.394 1.287 -17.313 1.00 92.81 206 PHE A CA 1
ATOM 1700 C C . PHE A 1 206 ? 4.383 1.487 -18.470 1.00 92.81 206 PHE A C 1
ATOM 1702 O O . PHE A 1 206 ? 5.419 2.127 -18.272 1.00 92.81 206 PHE A O 1
ATOM 1709 N N . GLY A 1 207 ? 4.083 0.971 -19.664 1.00 92.69 207 GLY A N 1
ATOM 1710 C CA . GLY A 1 207 ? 4.974 1.008 -20.821 1.00 92.69 207 GLY A CA 1
ATOM 1711 C C . GLY A 1 207 ? 6.206 0.112 -20.669 1.00 92.69 207 GLY A C 1
ATOM 1712 O O . GLY A 1 207 ? 7.244 0.416 -21.247 1.00 92.69 207 GLY A O 1
ATOM 1713 N N . LEU A 1 208 ? 6.105 -0.955 -19.870 1.00 94.94 208 LEU A N 1
ATOM 1714 C CA . LEU A 1 208 ? 7.188 -1.907 -19.579 1.00 94.94 208 LEU A CA 1
ATOM 1715 C C . LEU A 1 208 ? 7.128 -3.160 -20.454 1.00 94.94 208 LEU A C 1
ATOM 1717 O O . LEU A 1 208 ? 8.084 -3.928 -20.502 1.00 94.94 208 LEU A O 1
ATOM 1721 N N . ALA A 1 209 ? 5.995 -3.405 -21.109 1.00 96.69 209 ALA A N 1
ATOM 1722 C CA . ALA A 1 209 ? 5.815 -4.524 -22.018 1.00 96.69 209 ALA A CA 1
ATOM 1723 C C . ALA A 1 209 ? 4.807 -4.178 -23.118 1.00 96.69 209 ALA A C 1
ATOM 1725 O O . ALA A 1 209 ? 3.964 -3.297 -22.951 1.00 96.69 209 ALA A O 1
ATOM 1726 N N . ARG A 1 210 ? 4.844 -4.917 -24.229 1.00 95.06 210 ARG A N 1
ATOM 1727 C CA . ARG A 1 210 ? 3.797 -4.899 -25.263 1.00 95.06 210 ARG A CA 1
ATOM 1728 C C . ARG A 1 210 ? 3.410 -6.317 -25.658 1.00 95.06 210 ARG A C 1
ATOM 1730 O O . ARG A 1 210 ? 4.253 -7.213 -25.695 1.00 95.06 210 ARG A O 1
ATOM 1737 N N . LYS A 1 211 ? 2.125 -6.520 -25.959 1.00 96.50 211 LYS A N 1
ATOM 1738 C CA . LYS A 1 211 ? 1.626 -7.802 -26.467 1.00 96.50 211 LYS A CA 1
ATOM 1739 C C . LYS A 1 211 ? 2.108 -8.015 -27.904 1.00 96.50 211 LYS A C 1
ATOM 1741 O O . LYS A 1 211 ? 2.062 -7.089 -28.714 1.00 96.50 211 LYS A O 1
ATOM 1746 N N . ILE A 1 212 ? 2.554 -9.228 -28.202 1.00 96.12 212 ILE A N 1
ATOM 1747 C CA . ILE A 1 212 ? 2.890 -9.682 -29.558 1.00 96.12 212 ILE A CA 1
ATOM 1748 C C . ILE A 1 212 ? 1.977 -10.853 -29.944 1.00 96.12 212 ILE A C 1
ATOM 1750 O O . ILE A 1 212 ? 1.045 -11.182 -29.206 1.00 96.12 212 ILE A O 1
ATOM 1754 N N . GLU A 1 213 ? 2.194 -11.438 -31.121 1.00 96.44 213 GLU A N 1
ATOM 1755 C CA . GLU A 1 213 ? 1.403 -12.577 -31.593 1.00 96.44 213 GLU A CA 1
ATOM 1756 C C . GLU A 1 213 ? 1.422 -13.731 -30.583 1.00 96.44 213 GLU A C 1
ATOM 1758 O O . GLU A 1 213 ? 2.409 -13.958 -29.888 1.00 96.44 213 GLU A O 1
ATOM 1763 N N . ASN A 1 214 ? 0.300 -14.442 -30.473 1.00 96.00 214 ASN A N 1
ATOM 1764 C CA . ASN A 1 214 ? 0.217 -15.608 -29.603 1.00 96.00 214 ASN A CA 1
ATOM 1765 C C . ASN A 1 214 ? 1.069 -16.754 -30.164 1.00 96.00 214 ASN A C 1
ATOM 1767 O O . ASN A 1 214 ? 1.229 -16.900 -31.376 1.00 96.00 214 ASN A O 1
ATOM 1771 N N . TYR A 1 215 ? 1.548 -17.617 -29.272 1.00 94.75 215 TYR A N 1
ATOM 1772 C CA . TYR A 1 215 ? 2.355 -18.785 -29.615 1.00 94.75 215 TYR A CA 1
ATOM 1773 C C . TYR A 1 215 ? 1.627 -20.067 -29.236 1.00 94.75 215 TYR A C 1
ATOM 1775 O O . TYR A 1 215 ? 0.980 -20.131 -28.196 1.00 94.75 215 TYR A O 1
ATOM 1783 N N . THR A 1 216 ? 1.750 -21.098 -30.066 1.00 96.19 216 THR A N 1
ATOM 1784 C CA . THR A 1 216 ? 1.295 -22.456 -29.749 1.00 96.19 216 THR A CA 1
ATOM 1785 C C . THR A 1 216 ? 2.504 -23.373 -29.771 1.00 96.19 216 THR A C 1
ATOM 1787 O O . THR A 1 216 ? 3.258 -23.361 -30.745 1.00 96.19 216 THR A O 1
ATOM 1790 N N . ASP A 1 217 ? 2.719 -24.134 -28.701 1.00 93.06 217 ASP A N 1
ATOM 1791 C CA . ASP A 1 217 ? 3.830 -25.083 -28.652 1.00 93.06 217 ASP A CA 1
ATOM 1792 C C . ASP A 1 217 ? 3.521 -26.406 -29.368 1.00 93.06 217 ASP A C 1
ATOM 1794 O O . ASP A 1 217 ? 2.407 -26.674 -29.818 1.00 93.06 217 ASP A O 1
ATOM 1798 N N . GLU A 1 218 ? 4.533 -27.270 -29.452 1.00 92.19 218 GLU A N 1
ATOM 1799 C CA . GLU A 1 218 ? 4.448 -28.589 -30.095 1.00 92.19 218 GLU A CA 1
ATOM 1800 C C . GLU A 1 218 ? 3.405 -29.525 -29.461 1.00 92.19 218 GLU A C 1
ATOM 1802 O O . GLU A 1 218 ? 3.019 -30.527 -30.063 1.00 92.19 218 GLU A O 1
ATOM 1807 N N . ARG A 1 219 ? 2.949 -29.226 -28.239 1.00 89.00 219 ARG A N 1
ATOM 1808 C CA . ARG A 1 219 ? 1.933 -29.998 -27.513 1.00 89.00 219 ARG A CA 1
ATOM 1809 C C . ARG A 1 219 ? 0.536 -29.400 -27.673 1.00 89.00 219 ARG A C 1
ATOM 1811 O O . ARG A 1 219 ? -0.404 -29.918 -27.072 1.00 89.00 219 ARG A O 1
ATOM 1818 N N . GLY A 1 220 ? 0.397 -28.338 -28.467 1.00 91.75 220 GLY A N 1
ATOM 1819 C CA . GLY A 1 220 ? -0.858 -27.625 -28.673 1.00 91.75 220 GLY A CA 1
ATOM 1820 C C . GLY A 1 220 ? -1.244 -26.707 -27.512 1.00 91.75 220 GLY A C 1
ATOM 1821 O O . GLY A 1 220 ? -2.394 -26.282 -27.453 1.00 91.75 220 GLY A O 1
ATOM 1822 N N . GLN A 1 221 ? -0.334 -26.410 -26.575 1.00 93.62 221 GLN A N 1
ATOM 1823 C CA . GLN A 1 221 ? -0.595 -25.427 -25.524 1.00 93.62 221 GLN A CA 1
ATOM 1824 C C . GLN A 1 221 ? -0.441 -24.021 -26.108 1.00 93.62 221 GLN A C 1
ATOM 1826 O O . GLN A 1 221 ? 0.590 -23.687 -26.693 1.00 93.62 221 GLN A O 1
ATOM 1831 N N . GLU A 1 222 ? -1.465 -23.194 -25.922 1.00 96.50 222 GLU A N 1
ATOM 1832 C CA . GLU A 1 222 ? -1.468 -21.795 -26.349 1.00 96.50 222 GLU A CA 1
ATOM 1833 C C . GLU A 1 222 ? -0.865 -20.881 -25.276 1.00 96.50 222 GLU A C 1
ATOM 1835 O O . GLU A 1 222 ? -0.978 -21.147 -24.073 1.00 96.50 222 GLU A O 1
ATOM 1840 N N . TYR A 1 223 ? -0.237 -19.792 -25.719 1.00 97.12 223 TYR A N 1
ATOM 1841 C CA . TYR A 1 223 ? 0.403 -18.789 -24.878 1.00 97.12 223 TYR A CA 1
ATOM 1842 C C . TYR A 1 223 ? 0.120 -17.378 -25.396 1.00 97.12 223 TYR A C 1
ATOM 1844 O O . TYR A 1 223 ? 0.282 -17.093 -26.587 1.00 97.12 223 TYR A O 1
ATOM 1852 N N . HIS A 1 224 ? -0.180 -16.463 -24.477 1.00 97.44 224 HIS A N 1
ATOM 1853 C CA . HIS A 1 224 ? -0.073 -15.025 -24.720 1.00 97.44 224 HIS A CA 1
ATOM 1854 C C . HIS A 1 224 ? 1.390 -14.609 -24.593 1.00 97.44 224 HIS A C 1
ATOM 1856 O O . HIS A 1 224 ? 2.069 -14.996 -23.638 1.00 97.44 224 HIS A O 1
ATOM 1862 N N . GLN A 1 225 ? 1.884 -13.809 -25.534 1.00 96.44 225 GLN A N 1
ATOM 1863 C CA . GLN A 1 225 ? 3.277 -13.375 -25.538 1.00 96.44 225 GLN A CA 1
ATOM 1864 C C . GLN A 1 225 ? 3.415 -11.874 -25.306 1.00 96.44 225 GLN A C 1
ATOM 1866 O O . GLN A 1 225 ? 2.678 -11.066 -25.877 1.00 96.44 225 GLN A O 1
ATOM 1871 N N . TYR A 1 226 ? 4.410 -11.511 -24.499 1.00 96.94 226 TYR A N 1
ATOM 1872 C CA . TYR A 1 226 ? 4.727 -10.129 -24.164 1.00 96.94 226 TYR A CA 1
ATOM 1873 C C . TYR A 1 226 ? 6.228 -9.899 -24.288 1.00 96.94 226 TYR A C 1
ATOM 1875 O O . TYR A 1 226 ? 7.008 -10.590 -23.631 1.00 96.94 226 TYR A O 1
ATOM 1883 N N . VAL A 1 227 ? 6.630 -8.933 -25.111 1.00 96.94 227 VAL A N 1
ATOM 1884 C CA . VAL A 1 227 ? 8.021 -8.464 -25.164 1.00 96.94 227 VAL A CA 1
ATOM 1885 C C . VAL A 1 227 ? 8.187 -7.320 -24.174 1.00 96.94 227 VAL A C 1
ATOM 1887 O O . VAL A 1 227 ? 7.331 -6.432 -24.106 1.00 96.94 227 VAL A O 1
ATOM 1890 N N . TYR A 1 228 ? 9.242 -7.383 -23.367 1.00 95.56 228 TYR A N 1
ATOM 1891 C CA . TYR A 1 228 ? 9.554 -6.340 -22.395 1.00 95.56 228 TYR A CA 1
ATOM 1892 C C . TYR A 1 228 ? 10.254 -5.171 -23.079 1.00 95.56 228 TYR A C 1
ATOM 1894 O O . TYR A 1 228 ? 10.917 -5.337 -24.101 1.00 95.56 228 TYR A O 1
ATOM 1902 N N . ILE A 1 229 ? 10.066 -3.986 -22.517 1.00 94.50 229 ILE A N 1
ATOM 1903 C CA . ILE A 1 229 ? 10.523 -2.722 -23.078 1.00 94.50 229 ILE A CA 1
ATOM 1904 C C . ILE A 1 229 ? 11.528 -2.103 -22.107 1.00 94.50 229 ILE A C 1
ATOM 1906 O O . ILE A 1 229 ? 11.307 -2.089 -20.895 1.00 94.50 229 ILE A O 1
ATOM 1910 N N . ASP A 1 230 ? 12.638 -1.603 -22.642 1.00 92.56 230 ASP A N 1
ATOM 1911 C CA . ASP A 1 230 ? 13.667 -0.918 -21.870 1.00 92.56 230 ASP A CA 1
ATOM 1912 C C . ASP A 1 230 ? 13.184 0.468 -21.377 1.00 92.56 230 ASP A C 1
ATOM 1914 O O . ASP A 1 230 ? 12.151 0.991 -21.820 1.00 92.56 230 ASP A O 1
ATOM 1918 N N . PRO A 1 231 ? 13.936 1.140 -20.487 1.00 91.00 231 PRO A N 1
ATOM 1919 C CA . PRO A 1 231 ? 13.569 2.473 -20.020 1.00 91.00 231 PRO A CA 1
ATOM 1920 C C . PRO A 1 231 ? 13.433 3.526 -21.134 1.00 91.00 231 PRO A C 1
ATOM 1922 O O . PRO A 1 231 ? 12.877 4.590 -20.887 1.00 91.00 231 PRO A O 1
ATOM 1925 N N . PHE A 1 232 ? 13.878 3.297 -22.363 1.00 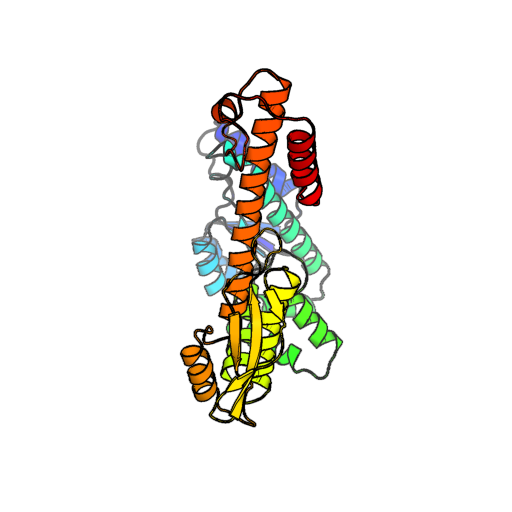88.81 232 PHE A N 1
ATOM 1926 C CA . PHE A 1 232 ? 13.788 4.270 -23.456 1.00 88.81 232 PHE A CA 1
ATOM 1927 C C . PHE A 1 232 ? 12.750 3.921 -24.526 1.00 88.81 232 PHE A C 1
ATOM 1929 O O . PHE A 1 232 ? 12.551 4.717 -25.452 1.00 88.81 232 PHE A O 1
ATOM 1936 N N . GLY A 1 233 ? 12.028 2.813 -24.358 1.00 88.25 233 GLY A N 1
ATOM 1937 C CA . GLY A 1 233 ? 10.960 2.395 -25.258 1.00 88.25 233 GLY A CA 1
ATOM 1938 C C . GLY A 1 233 ? 11.384 1.369 -26.310 1.00 88.25 233 GLY A C 1
ATOM 1939 O O . GLY A 1 233 ? 10.619 1.146 -27.246 1.00 88.25 233 GLY A O 1
ATOM 1940 N N . ASN A 1 234 ? 12.574 0.773 -26.197 1.00 92.19 234 ASN A N 1
ATOM 1941 C CA . ASN A 1 234 ? 13.051 -0.241 -27.137 1.00 92.19 234 ASN A CA 1
ATOM 1942 C C . ASN A 1 234 ? 12.712 -1.649 -26.650 1.00 92.19 234 ASN A C 1
ATOM 1944 O O . ASN A 1 234 ? 12.713 -1.918 -25.450 1.00 92.19 234 ASN A O 1
ATOM 1948 N N . ASP A 1 235 ? 12.475 -2.560 -27.590 1.00 94.19 235 ASP A N 1
ATOM 1949 C CA . ASP A 1 235 ? 12.248 -3.962 -27.261 1.00 94.19 235 ASP A CA 1
ATOM 1950 C C . ASP A 1 235 ? 13.505 -4.595 -26.661 1.00 94.19 235 ASP A C 1
ATOM 1952 O O . ASP A 1 235 ? 14.610 -4.472 -27.194 1.00 94.19 235 ASP A O 1
ATOM 1956 N N . MET A 1 236 ? 13.312 -5.325 -25.572 1.00 93.31 236 MET A N 1
ATOM 1957 C CA . MET A 1 236 ? 14.321 -6.189 -24.980 1.00 93.31 236 MET A CA 1
ATOM 1958 C C . MET A 1 236 ? 14.258 -7.580 -25.617 1.00 93.31 236 MET A C 1
ATOM 1960 O O . MET A 1 236 ? 13.214 -8.024 -26.090 1.00 93.31 236 MET A O 1
ATOM 1964 N N . GLU A 1 237 ? 15.351 -8.338 -25.528 1.00 91.31 237 GLU A N 1
ATOM 1965 C CA . GLU A 1 237 ? 15.385 -9.751 -25.950 1.00 91.31 237 GLU A CA 1
ATOM 1966 C C . GLU A 1 237 ? 14.569 -10.684 -25.030 1.00 91.31 237 GLU A C 1
ATOM 1968 O O . GLU A 1 237 ? 14.504 -11.895 -25.242 1.00 91.31 237 GLU A O 1
ATOM 1973 N N . PHE A 1 238 ? 13.925 -10.135 -23.998 1.00 92.81 238 PHE A N 1
ATOM 1974 C CA . PHE A 1 238 ? 13.130 -10.885 -23.040 1.00 92.81 238 PHE A CA 1
ATOM 1975 C C . PHE A 1 238 ? 11.653 -10.951 -23.457 1.00 92.81 238 PHE A C 1
ATOM 1977 O O . PHE A 1 238 ? 10.947 -9.938 -23.488 1.00 92.81 238 PHE A O 1
ATOM 1984 N N . ILE A 1 239 ? 11.175 -12.170 -23.737 1.00 94.44 239 ILE A N 1
ATOM 1985 C CA . ILE A 1 239 ? 9.777 -12.462 -24.079 1.00 94.44 239 ILE A CA 1
ATOM 1986 C C . ILE A 1 239 ? 9.164 -13.351 -23.001 1.00 94.44 239 ILE A C 1
ATOM 1988 O O . ILE A 1 239 ? 9.569 -14.500 -22.819 1.00 94.44 239 ILE A O 1
ATOM 1992 N N . ARG A 1 240 ? 8.112 -12.857 -22.348 1.00 94.62 240 ARG A N 1
ATOM 1993 C CA . ARG A 1 240 ? 7.300 -13.644 -21.418 1.00 94.62 240 ARG A CA 1
ATOM 1994 C C . ARG A 1 240 ? 6.205 -14.391 -22.171 1.00 94.62 240 ARG A C 1
ATOM 1996 O O . ARG A 1 240 ? 5.425 -13.783 -22.905 1.00 94.62 240 ARG A O 1
ATOM 2003 N N . LYS A 1 241 ? 6.125 -15.703 -21.944 1.00 95.62 241 LYS A N 1
ATOM 2004 C CA . LYS A 1 241 ? 5.071 -16.584 -22.465 1.00 95.62 241 LYS A CA 1
ATOM 2005 C C . LYS A 1 241 ? 4.117 -16.949 -21.332 1.00 95.62 241 LYS A C 1
ATOM 2007 O O . LYS A 1 241 ? 4.453 -17.756 -20.471 1.00 95.62 241 LYS A O 1
ATOM 2012 N N . LEU A 1 242 ? 2.935 -16.343 -21.321 1.00 96.50 242 LEU A N 1
ATOM 2013 C CA . LEU A 1 242 ? 1.896 -16.642 -20.344 1.00 96.50 242 LEU A CA 1
ATOM 2014 C C . LEU A 1 242 ? 0.977 -17.746 -20.899 1.00 96.50 242 LEU A C 1
ATOM 2016 O O . LEU A 1 242 ? 0.292 -17.490 -21.888 1.00 96.50 242 LEU A O 1
ATOM 2020 N N . PRO A 1 243 ? 0.949 -18.954 -20.309 1.00 95.62 243 PRO A N 1
ATOM 2021 C CA . PRO A 1 243 ? 0.108 -20.046 -20.796 1.00 95.62 243 PRO A CA 1
ATOM 2022 C C . PRO A 1 243 ? -1.382 -19.711 -20.682 1.00 95.62 243 PRO A C 1
ATOM 2024 O O . PRO A 1 243 ? -1.822 -19.188 -19.661 1.00 95.62 243 PRO A O 1
ATOM 2027 N N . CYS A 1 244 ? -2.164 -20.068 -21.699 1.00 96.12 244 CYS A N 1
ATOM 2028 C CA . CYS A 1 244 ? -3.623 -20.067 -21.623 1.00 96.12 244 CYS A CA 1
ATOM 2029 C C . CYS A 1 244 ? -4.097 -21.207 -20.708 1.00 96.12 244 CYS A C 1
ATOM 2031 O O . CYS A 1 244 ? -3.577 -22.328 -20.772 1.00 96.12 244 CYS A O 1
ATOM 2033 N N . ALA A 1 245 ? -5.083 -20.948 -19.852 1.00 94.81 245 ALA A N 1
ATOM 2034 C CA . ALA A 1 245 ? -5.580 -21.966 -18.937 1.00 94.81 245 ALA A CA 1
ATOM 2035 C C . ALA A 1 245 ? -6.540 -22.918 -19.659 1.00 94.81 245 ALA A C 1
ATOM 2037 O O . ALA A 1 245 ? -7.451 -22.506 -20.375 1.00 94.81 245 ALA A O 1
ATOM 2038 N N . SER A 1 246 ? -6.394 -24.219 -19.415 1.00 92.62 246 SER A N 1
ATOM 2039 C CA . SER A 1 246 ? -7.380 -25.192 -19.890 1.00 92.62 246 SER A CA 1
ATOM 2040 C C . SER A 1 246 ? -8.708 -25.046 -19.137 1.00 92.62 246 SER A C 1
ATOM 2042 O O . SER A 1 246 ? -8.753 -24.632 -17.973 1.00 92.62 246 SER A O 1
ATOM 2044 N N . LYS A 1 247 ? -9.814 -25.453 -19.769 1.00 91.12 247 LYS A N 1
ATOM 2045 C CA . LYS A 1 247 ? -11.139 -25.457 -19.131 1.00 91.12 247 LYS A CA 1
ATOM 2046 C C . LYS A 1 247 ? -11.099 -26.233 -17.808 1.00 91.12 247 LYS A C 1
ATOM 2048 O O . LYS A 1 247 ? -10.692 -27.390 -17.780 1.00 91.12 247 LYS A O 1
ATOM 2053 N N . ASN A 1 248 ? -11.555 -25.600 -16.725 1.00 91.00 248 ASN A N 1
ATOM 2054 C CA . ASN A 1 248 ? -11.562 -26.145 -15.358 1.00 91.00 248 ASN A CA 1
ATOM 2055 C C . ASN A 1 248 ? -10.187 -26.578 -14.812 1.00 91.00 248 ASN A C 1
ATOM 2057 O O . ASN A 1 248 ? -10.133 -27.370 -13.874 1.00 91.00 248 ASN A O 1
ATOM 2061 N N . GLN A 1 249 ? -9.079 -26.079 -15.368 1.00 93.94 249 GLN A N 1
ATOM 2062 C CA . GLN A 1 249 ? -7.748 -26.408 -14.869 1.00 93.94 249 GLN A CA 1
ATOM 2063 C C . GLN A 1 249 ? -7.600 -26.021 -13.394 1.00 93.94 249 GLN A C 1
ATOM 2065 O O . GLN A 1 249 ? -7.894 -24.891 -12.999 1.00 93.94 249 GLN A O 1
ATOM 2070 N N . GLU A 1 250 ? -7.135 -26.972 -12.587 1.00 95.19 250 GLU A N 1
ATOM 2071 C CA . GLU A 1 250 ? -6.855 -26.748 -11.173 1.00 95.19 250 GLU A CA 1
ATOM 2072 C C . GLU A 1 250 ? -5.654 -25.816 -10.995 1.00 95.19 250 GLU A C 1
ATOM 2074 O O . GLU A 1 250 ? -4.680 -25.879 -11.755 1.00 95.19 250 GLU A O 1
ATOM 2079 N N . ARG A 1 251 ? -5.692 -24.997 -9.938 1.00 95.06 251 ARG A N 1
ATOM 2080 C CA . ARG A 1 251 ? -4.661 -23.996 -9.634 1.00 95.06 251 ARG A CA 1
ATOM 2081 C C . ARG A 1 251 ? -3.247 -24.563 -9.690 1.00 95.06 251 ARG A C 1
ATOM 2083 O O . ARG A 1 251 ? -2.426 -24.054 -10.437 1.00 95.06 251 ARG A O 1
ATOM 2090 N N . PHE A 1 252 ? -2.963 -25.637 -8.953 1.00 94.81 252 PHE A N 1
ATOM 2091 C CA . PHE A 1 252 ? -1.610 -26.202 -8.889 1.00 94.81 252 PHE A CA 1
ATOM 2092 C C . PHE A 1 252 ? -1.106 -26.710 -10.247 1.00 94.81 252 PHE A C 1
ATOM 2094 O O . PHE A 1 252 ? 0.084 -26.626 -10.545 1.00 94.81 252 PHE A O 1
ATOM 2101 N N . SER A 1 253 ? -2.006 -27.215 -11.094 1.00 94.50 253 SER A N 1
ATOM 2102 C CA . SER A 1 253 ? -1.658 -27.635 -12.452 1.00 94.50 253 SER A CA 1
ATOM 2103 C C . SER A 1 253 ? -1.326 -26.439 -13.341 1.00 94.50 253 SER A C 1
ATOM 2105 O O . SER A 1 253 ? -0.416 -26.533 -14.160 1.00 94.50 253 SER A O 1
ATOM 2107 N N . TYR A 1 254 ? -2.035 -25.323 -13.175 1.00 96.12 254 TYR A N 1
ATOM 2108 C CA . TYR A 1 254 ? -1.730 -24.076 -13.872 1.00 96.12 254 TYR A CA 1
ATOM 2109 C C . TYR A 1 254 ? -0.434 -23.432 -13.352 1.00 96.12 254 TYR A C 1
ATOM 2111 O O . TYR A 1 254 ? 0.421 -23.055 -14.146 1.00 96.12 254 TYR A O 1
ATOM 2119 N N . GLU A 1 255 ? -0.210 -23.410 -12.035 1.00 95.62 255 GLU A N 1
ATOM 2120 C CA . GLU A 1 255 ? 1.039 -22.939 -11.415 1.00 95.62 255 GLU A CA 1
ATOM 2121 C C . GLU A 1 255 ? 2.267 -23.707 -11.922 1.00 95.62 255 GLU A C 1
ATOM 2123 O O . GLU A 1 255 ? 3.321 -23.110 -12.141 1.00 95.62 255 GLU A O 1
ATOM 2128 N N . ALA A 1 256 ? 2.129 -25.011 -12.175 1.00 94.81 256 ALA A N 1
ATOM 2129 C CA . ALA A 1 256 ? 3.186 -25.812 -12.785 1.00 94.81 256 ALA A CA 1
ATOM 2130 C C . ALA A 1 256 ? 3.473 -25.409 -14.245 1.00 94.81 256 ALA A C 1
ATOM 2132 O O . ALA A 1 256 ? 4.618 -25.512 -14.686 1.00 94.81 256 ALA A O 1
ATOM 2133 N N . LEU A 1 257 ? 2.468 -24.947 -15.004 1.00 94.19 257 LEU A N 1
ATOM 2134 C CA . LEU A 1 257 ? 2.693 -24.371 -16.336 1.00 94.19 257 LEU A CA 1
ATOM 2135 C C . LEU A 1 257 ? 3.408 -23.022 -16.240 1.00 94.19 257 LEU A C 1
ATOM 2137 O O . LEU A 1 257 ? 4.342 -22.792 -17.004 1.00 94.19 257 LEU A O 1
ATOM 2141 N N . LEU A 1 258 ? 3.005 -22.165 -15.297 1.00 95.69 258 LEU A N 1
ATOM 2142 C CA . LEU A 1 258 ? 3.659 -20.876 -15.052 1.00 95.69 258 LEU A CA 1
ATOM 2143 C C . LEU A 1 258 ? 5.144 -21.069 -14.725 1.00 95.69 258 LEU A C 1
ATOM 2145 O O . LEU A 1 258 ? 5.997 -20.480 -15.379 1.00 95.69 258 LEU A O 1
ATOM 2149 N N . GLU A 1 259 ? 5.456 -21.965 -13.787 1.00 94.12 259 GLU A N 1
ATOM 2150 C CA . GLU A 1 259 ? 6.832 -22.254 -13.369 1.00 94.12 259 GLU A CA 1
ATOM 2151 C C . GLU A 1 259 ? 7.699 -22.794 -14.509 1.00 94.12 259 GLU A C 1
ATOM 2153 O O . GLU A 1 259 ? 8.835 -22.359 -14.670 1.00 94.12 259 GLU A O 1
ATOM 2158 N N . ARG A 1 260 ? 7.158 -23.691 -15.345 1.00 91.62 260 ARG A N 1
ATOM 2159 C CA . ARG A 1 260 ? 7.866 -24.202 -16.534 1.00 91.62 260 ARG A CA 1
ATOM 2160 C C . ARG A 1 260 ? 8.207 -23.117 -17.554 1.00 91.62 260 ARG A C 1
ATOM 2162 O O . ARG A 1 260 ? 9.113 -23.325 -18.351 1.00 91.62 260 ARG A O 1
ATOM 2169 N N . ASN A 1 261 ? 7.468 -22.011 -17.547 1.00 90.06 261 ASN A N 1
ATOM 2170 C CA . ASN A 1 261 ? 7.658 -20.876 -18.447 1.00 90.06 261 ASN A CA 1
ATOM 2171 C C . ASN A 1 261 ? 8.291 -19.670 -17.733 1.00 90.06 261 ASN A C 1
ATOM 2173 O O . ASN A 1 261 ? 8.196 -18.553 -18.235 1.00 90.06 261 ASN A O 1
ATOM 2177 N N . GLU A 1 262 ? 8.899 -19.888 -16.560 1.00 90.81 262 GLU A N 1
ATOM 2178 C CA . GLU A 1 262 ? 9.572 -18.852 -15.762 1.00 90.81 262 GLU A CA 1
ATOM 2179 C C . GLU A 1 262 ? 8.658 -17.667 -15.395 1.00 90.81 262 GLU A C 1
ATOM 2181 O O . GLU A 1 262 ? 9.106 -16.551 -15.132 1.00 90.81 262 GLU A O 1
ATOM 2186 N N . VAL A 1 263 ? 7.347 -17.912 -15.338 1.00 93.06 263 VAL A N 1
ATOM 2187 C CA . VAL A 1 263 ? 6.355 -16.933 -14.896 1.00 93.06 263 VAL A CA 1
ATOM 2188 C C . VAL A 1 263 ? 6.124 -17.108 -13.392 1.00 93.06 263 VAL A C 1
ATOM 2190 O O . VAL A 1 263 ? 5.970 -18.241 -12.920 1.00 93.06 263 VAL A O 1
ATOM 2193 N N . PRO A 1 264 ? 6.049 -16.017 -12.603 1.00 93.56 264 PRO A N 1
ATOM 2194 C CA . PRO A 1 264 ? 5.679 -16.114 -11.199 1.00 93.56 264 PRO A CA 1
ATOM 2195 C C . PRO A 1 264 ? 4.371 -16.894 -11.002 1.00 93.56 264 PRO A C 1
ATOM 2197 O O . PRO A 1 264 ? 3.380 -16.652 -11.685 1.00 93.56 264 PRO A O 1
ATOM 2200 N N . LYS A 1 265 ? 4.354 -17.800 -10.017 1.00 92.19 265 LYS A N 1
ATOM 2201 C CA . LYS A 1 265 ? 3.238 -18.733 -9.755 1.00 92.19 265 LYS A CA 1
ATOM 2202 C C . LYS A 1 265 ? 1.914 -18.075 -9.361 1.00 92.19 265 LYS A C 1
ATOM 2204 O O . LYS A 1 265 ? 0.942 -18.779 -9.154 1.00 92.19 265 LYS A O 1
ATOM 2209 N N . ASN A 1 266 ? 1.857 -16.761 -9.185 1.00 91.19 266 ASN A N 1
ATOM 2210 C CA . ASN A 1 266 ? 0.597 -16.075 -8.947 1.00 91.19 266 ASN A CA 1
ATOM 2211 C C . ASN A 1 266 ? 0.633 -14.658 -9.507 1.00 91.19 266 ASN A C 1
ATOM 2213 O O . ASN A 1 266 ? 1.686 -14.025 -9.627 1.00 91.19 266 ASN A O 1
ATOM 2217 N N . TYR A 1 267 ? -0.561 -14.159 -9.789 1.00 92.94 267 TYR A N 1
ATOM 2218 C CA . TYR A 1 267 ? -0.768 -12.865 -10.414 1.00 92.94 267 TYR A CA 1
ATOM 2219 C C . TYR A 1 267 ? -0.316 -11.685 -9.538 1.00 92.94 267 TYR A C 1
ATOM 2221 O O . TYR A 1 267 ? 0.101 -10.663 -10.079 1.00 92.94 267 TYR A O 1
ATOM 2229 N N . LEU A 1 268 ? -0.335 -11.820 -8.204 1.00 91.00 268 LEU A N 1
ATOM 2230 C CA . LEU A 1 268 ? 0.125 -10.782 -7.275 1.00 91.00 268 LEU A CA 1
ATOM 2231 C C . LEU A 1 268 ? 1.623 -10.517 -7.411 1.00 91.00 268 LEU A C 1
ATOM 2233 O O . LEU A 1 268 ? 2.041 -9.363 -7.451 1.00 91.00 268 LEU A O 1
ATOM 2237 N N . ARG A 1 269 ? 2.432 -11.572 -7.546 1.00 91.94 269 ARG A N 1
ATOM 2238 C CA . ARG A 1 269 ? 3.875 -11.436 -7.784 1.00 91.94 269 ARG A CA 1
ATOM 2239 C C . ARG A 1 269 ? 4.165 -10.755 -9.114 1.00 91.94 269 ARG A C 1
ATOM 2241 O O . ARG A 1 269 ? 5.051 -9.914 -9.161 1.00 91.94 269 ARG A O 1
ATOM 2248 N N . VAL A 1 270 ? 3.381 -11.053 -10.151 1.00 93.81 270 VAL A N 1
ATOM 2249 C CA . VAL A 1 270 ? 3.481 -10.357 -11.443 1.00 93.81 270 VAL A CA 1
ATOM 2250 C C . VAL A 1 270 ? 3.160 -8.862 -11.283 1.00 93.81 270 VAL A C 1
ATOM 2252 O O . VAL A 1 270 ? 3.872 -8.023 -11.818 1.00 93.81 270 VAL A O 1
ATOM 2255 N N . GLN A 1 271 ? 2.155 -8.479 -10.488 1.00 91.75 271 GLN A N 1
ATOM 2256 C CA . GLN A 1 271 ? 1.882 -7.052 -10.232 1.00 91.75 271 GLN A CA 1
ATOM 2257 C C . GLN A 1 271 ? 2.989 -6.365 -9.430 1.00 91.75 271 GLN A C 1
ATOM 2259 O O . GLN A 1 271 ? 3.315 -5.210 -9.702 1.00 91.75 271 GLN A O 1
ATOM 2264 N N . MET A 1 272 ? 3.549 -7.052 -8.430 1.00 90.75 272 MET A N 1
ATOM 2265 C CA . MET A 1 272 ? 4.673 -6.532 -7.650 1.00 90.75 272 MET A CA 1
ATOM 2266 C C . MET A 1 272 ? 5.901 -6.308 -8.531 1.00 90.75 272 MET A C 1
ATOM 2268 O O . MET A 1 272 ? 6.514 -5.249 -8.439 1.00 90.75 272 MET A O 1
ATOM 2272 N N . GLU A 1 273 ? 6.204 -7.261 -9.412 1.00 93.25 273 GLU A N 1
ATOM 2273 C CA . GLU A 1 273 ? 7.269 -7.151 -10.410 1.00 93.25 273 GLU A CA 1
ATOM 2274 C C . GLU A 1 273 ? 7.076 -5.913 -11.298 1.00 93.25 273 GLU A C 1
ATOM 2276 O O . GLU A 1 273 ? 8.007 -5.128 -11.443 1.00 93.25 273 GLU A O 1
ATOM 2281 N N . ALA A 1 274 ? 5.858 -5.670 -11.802 1.00 93.06 274 ALA A N 1
ATOM 2282 C CA . ALA A 1 274 ? 5.558 -4.483 -12.611 1.00 93.06 274 ALA A CA 1
ATOM 2283 C C . ALA A 1 274 ? 5.874 -3.174 -11.870 1.00 93.06 274 ALA A C 1
ATOM 2285 O O . ALA A 1 274 ? 6.445 -2.250 -12.444 1.00 93.06 274 ALA A O 1
ATOM 2286 N N . ASN A 1 275 ? 5.498 -3.088 -10.588 1.00 92.12 275 ASN A N 1
ATOM 2287 C CA . ASN A 1 275 ? 5.749 -1.900 -9.770 1.00 92.12 275 ASN A CA 1
ATOM 2288 C C . ASN A 1 275 ? 7.245 -1.693 -9.517 1.00 92.12 275 ASN A C 1
ATOM 2290 O O . ASN A 1 275 ? 7.739 -0.587 -9.706 1.00 92.12 275 ASN A O 1
ATOM 2294 N N . GLN A 1 276 ? 7.955 -2.756 -9.132 1.00 93.62 276 GLN A N 1
ATOM 2295 C CA . GLN A 1 276 ? 9.398 -2.704 -8.887 1.00 93.62 276 GLN A CA 1
ATOM 2296 C C . GLN A 1 276 ? 10.159 -2.321 -10.154 1.00 93.62 276 GLN A C 1
ATOM 2298 O O . GLN A 1 276 ? 11.062 -1.490 -10.114 1.00 93.62 276 GLN A O 1
ATOM 2303 N N . PHE A 1 277 ? 9.772 -2.887 -11.297 1.00 92.56 277 PHE A N 1
ATOM 2304 C CA . PHE A 1 277 ? 10.436 -2.583 -12.553 1.00 92.56 277 PHE A CA 1
ATOM 2305 C C . PHE A 1 277 ? 10.134 -1.157 -13.035 1.00 92.56 277 PHE A C 1
ATOM 2307 O O . PHE A 1 277 ? 11.023 -0.488 -13.562 1.00 92.56 277 PHE A O 1
ATOM 2314 N N . LYS A 1 278 ? 8.917 -0.645 -12.795 1.00 93.94 278 LYS A N 1
ATOM 2315 C CA . LYS A 1 278 ? 8.583 0.764 -13.053 1.00 93.94 278 LYS A CA 1
ATOM 2316 C C . LYS A 1 278 ? 9.461 1.711 -12.240 1.00 93.94 278 LYS A C 1
ATOM 2318 O O . LYS A 1 278 ? 10.003 2.650 -12.814 1.00 93.94 278 LYS A O 1
ATOM 2323 N N . GLU A 1 279 ? 9.604 1.447 -10.944 1.00 93.69 279 GLU A N 1
ATOM 2324 C CA . GLU A 1 279 ? 10.439 2.239 -10.035 1.00 93.69 279 GLU A CA 1
ATOM 2325 C C . GLU A 1 279 ? 11.896 2.251 -10.513 1.00 93.69 279 GLU A C 1
ATOM 2327 O O . GLU A 1 279 ? 12.452 3.317 -10.753 1.00 93.69 279 GLU A O 1
ATOM 2332 N N . GLN A 1 280 ? 12.463 1.079 -10.815 1.00 93.06 280 GLN A N 1
ATOM 2333 C CA . GLN A 1 280 ? 13.814 0.967 -11.378 1.00 93.06 280 GLN A CA 1
ATOM 2334 C C . GLN A 1 280 ? 13.979 1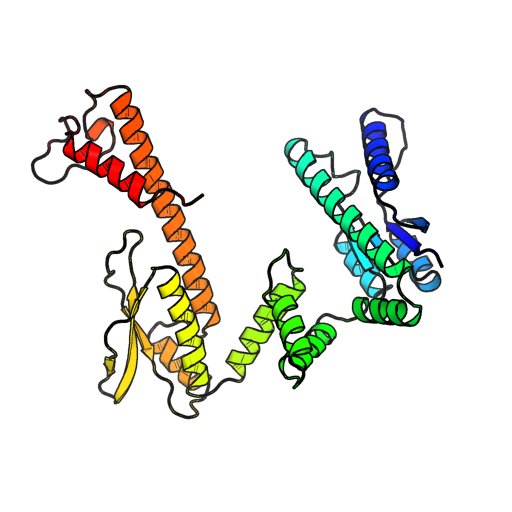.728 -12.704 1.00 93.06 280 GLN A C 1
ATOM 2336 O O . GLN A 1 280 ? 14.999 2.383 -12.919 1.00 93.06 280 GLN A O 1
ATOM 2341 N N . CYS A 1 281 ? 12.992 1.663 -13.605 1.00 91.56 281 CYS A N 1
ATOM 2342 C CA . CYS A 1 281 ? 13.025 2.422 -14.857 1.00 91.56 281 CYS A CA 1
ATOM 2343 C C . CYS A 1 281 ? 12.993 3.935 -14.615 1.00 91.56 281 CYS A C 1
ATOM 2345 O O . CYS A 1 281 ? 13.684 4.677 -15.314 1.00 91.56 281 CYS A O 1
ATOM 2347 N N . ASP A 1 282 ? 12.185 4.397 -13.662 1.00 90.94 282 ASP A N 1
ATOM 2348 C CA . ASP A 1 282 ? 12.070 5.816 -13.330 1.00 90.94 282 ASP A CA 1
ATOM 2349 C C . ASP A 1 282 ? 13.346 6.343 -12.674 1.00 90.94 282 ASP A C 1
ATOM 2351 O O . ASP A 1 282 ? 13.874 7.358 -13.127 1.00 90.94 282 ASP A O 1
ATOM 2355 N N . GLU A 1 283 ? 13.893 5.619 -11.695 1.00 92.00 283 GLU A N 1
ATOM 2356 C CA . GLU A 1 283 ? 15.169 5.944 -11.049 1.00 92.00 283 GLU A CA 1
ATOM 2357 C C . GLU A 1 283 ? 16.310 6.005 -12.069 1.00 92.00 283 GLU A C 1
ATOM 2359 O O . GLU A 1 283 ? 17.111 6.944 -12.078 1.00 92.00 283 GLU A O 1
ATOM 2364 N N . TYR A 1 284 ? 16.366 5.027 -12.978 1.00 92.62 284 TYR A N 1
ATOM 2365 C CA . TYR A 1 284 ? 17.367 5.005 -14.038 1.00 92.62 284 TYR A CA 1
ATOM 2366 C C . TYR A 1 284 ? 17.219 6.208 -14.979 1.00 92.62 284 TYR A C 1
ATOM 2368 O O . TYR A 1 284 ? 18.203 6.890 -15.274 1.00 92.62 284 TYR A O 1
ATOM 2376 N N . ARG A 1 285 ? 15.993 6.520 -15.423 1.00 90.69 285 ARG A N 1
ATOM 2377 C CA . ARG A 1 285 ? 15.722 7.694 -16.271 1.00 90.69 285 ARG A CA 1
ATOM 2378 C C . ARG A 1 285 ? 16.095 8.996 -15.577 1.00 90.69 285 ARG A C 1
ATOM 2380 O O . ARG A 1 285 ? 16.668 9.875 -16.221 1.00 90.69 285 ARG A O 1
ATOM 2387 N N . GLU A 1 286 ? 15.767 9.134 -14.297 1.00 91.06 286 GLU A N 1
ATOM 2388 C CA . GLU A 1 286 ? 16.091 10.321 -13.510 1.00 91.06 286 GLU A CA 1
ATOM 2389 C C . GLU A 1 286 ? 17.609 10.501 -13.395 1.00 91.06 286 GLU A C 1
ATOM 2391 O O . GLU A 1 286 ? 18.121 11.588 -13.678 1.00 91.06 286 GLU A O 1
ATOM 2396 N N . ALA A 1 287 ? 18.338 9.423 -13.096 1.00 91.69 287 ALA A N 1
ATOM 2397 C CA . ALA A 1 287 ? 19.795 9.434 -13.041 1.00 91.69 287 ALA A CA 1
ATOM 2398 C C . ALA A 1 287 ? 20.434 9.804 -14.393 1.00 91.69 287 ALA A C 1
ATOM 2400 O O . ALA A 1 287 ? 21.376 10.600 -14.430 1.00 91.69 287 ALA A O 1
ATOM 2401 N N . GLU A 1 288 ? 19.928 9.276 -15.512 1.00 92.06 288 GLU A N 1
ATOM 2402 C CA . GLU A 1 288 ? 20.412 9.639 -16.853 1.00 92.06 288 GLU A CA 1
ATOM 2403 C C . GLU A 1 288 ? 20.085 11.096 -17.213 1.00 92.06 288 GLU A C 1
ATOM 2405 O O . GLU A 1 288 ? 20.943 11.814 -17.732 1.00 92.06 288 GLU A O 1
ATOM 2410 N N . CYS A 1 289 ? 18.888 11.587 -16.873 1.00 91.50 289 CYS A N 1
ATOM 2411 C CA . CYS A 1 289 ? 18.545 13.001 -17.049 1.00 91.50 289 CYS A CA 1
ATOM 2412 C C . CYS A 1 289 ? 19.491 13.912 -16.260 1.00 91.50 289 CYS A C 1
ATOM 2414 O O . CYS A 1 289 ? 19.919 14.946 -16.772 1.00 91.50 289 CYS A O 1
ATOM 2416 N N . GLU A 1 290 ? 19.856 13.532 -15.038 1.00 93.00 290 GLU A N 1
ATOM 2417 C CA . GLU A 1 290 ? 20.768 14.323 -14.216 1.00 93.00 290 GLU A CA 1
ATOM 2418 C C . GLU A 1 290 ? 22.188 14.368 -14.798 1.00 93.00 290 GLU A C 1
ATOM 2420 O O . GLU A 1 290 ? 22.804 15.437 -14.861 1.00 93.00 290 GLU A O 1
ATOM 2425 N N . LYS A 1 291 ? 22.683 13.245 -15.338 1.00 92.25 291 LYS A N 1
ATOM 2426 C CA . LYS A 1 291 ? 23.954 13.218 -16.083 1.00 92.25 291 LYS A CA 1
ATOM 2427 C C . LYS A 1 291 ? 23.921 14.180 -17.269 1.00 92.25 291 LYS A C 1
ATOM 2429 O O . LYS A 1 291 ? 24.842 14.980 -17.435 1.00 92.25 291 LYS A O 1
ATOM 2434 N N . VAL A 1 292 ? 22.851 14.147 -18.064 1.00 93.25 292 VAL A N 1
ATOM 2435 C CA . VAL A 1 292 ? 22.700 15.024 -19.235 1.00 93.25 292 VAL A CA 1
ATOM 2436 C C . VAL A 1 292 ? 22.615 16.500 -18.830 1.00 93.25 292 VAL A C 1
ATOM 2438 O O . VAL A 1 292 ? 23.262 17.341 -19.460 1.00 93.25 292 VAL A O 1
ATOM 2441 N N . ARG A 1 293 ? 21.882 16.838 -17.758 1.00 93.56 293 ARG A N 1
ATOM 2442 C CA . ARG A 1 293 ? 21.841 18.212 -17.221 1.00 93.56 293 ARG A CA 1
ATOM 2443 C C . ARG A 1 293 ? 23.229 18.698 -16.840 1.00 93.56 293 ARG A C 1
ATOM 2445 O O . ARG A 1 293 ? 23.624 19.779 -17.273 1.00 93.56 293 ARG A O 1
ATOM 2452 N N . LYS A 1 294 ? 23.988 17.881 -16.109 1.00 93.88 294 LYS A N 1
ATOM 2453 C CA . LYS A 1 294 ? 25.354 18.215 -15.701 1.00 93.88 294 LYS A CA 1
ATOM 2454 C C . LYS A 1 294 ? 26.255 18.496 -16.906 1.00 93.88 294 LYS A C 1
ATOM 2456 O O . LYS A 1 294 ? 26.953 19.506 -16.907 1.00 93.88 294 LYS A O 1
ATOM 2461 N N . VAL A 1 295 ? 26.188 17.669 -17.954 1.00 93.94 295 VAL A N 1
ATOM 2462 C CA . VAL A 1 295 ? 26.934 17.898 -19.207 1.00 93.94 295 VAL A CA 1
ATOM 2463 C C . VAL A 1 295 ? 26.573 19.249 -19.827 1.00 93.94 295 VAL A C 1
ATOM 2465 O O . VAL A 1 295 ? 27.463 20.035 -20.152 1.00 93.94 295 VAL A O 1
ATOM 2468 N N . LEU A 1 296 ? 25.278 19.553 -19.965 1.00 93.31 296 LEU A N 1
ATOM 2469 C CA . LEU A 1 296 ? 24.817 20.807 -20.568 1.00 93.31 296 LEU A CA 1
ATOM 2470 C C . LEU A 1 296 ? 25.192 22.038 -19.728 1.00 93.31 296 LEU A C 1
ATOM 2472 O O . LEU A 1 296 ? 25.547 23.076 -20.288 1.00 93.31 296 LEU A O 1
ATOM 2476 N N . GLU A 1 297 ? 25.140 21.940 -18.400 1.00 94.06 297 GLU A N 1
ATOM 2477 C CA . GLU A 1 297 ? 25.559 23.012 -17.496 1.00 94.06 297 GLU A CA 1
ATOM 2478 C C . GLU A 1 297 ? 27.068 23.250 -17.531 1.00 94.06 297 GLU A C 1
ATOM 2480 O O . GLU A 1 297 ? 27.512 24.402 -17.555 1.00 94.06 297 GLU A O 1
ATOM 2485 N N . GLU A 1 298 ? 27.864 22.182 -17.537 1.00 93.44 298 GLU A N 1
ATOM 2486 C CA . GLU A 1 298 ? 29.317 22.279 -17.637 1.00 93.44 298 GLU A CA 1
ATOM 2487 C C . GLU A 1 298 ? 29.753 22.842 -18.988 1.00 93.44 298 GLU A C 1
ATOM 2489 O O . GLU A 1 298 ? 30.594 23.740 -19.015 1.00 93.44 298 GLU A O 1
ATOM 2494 N N . TYR A 1 299 ? 29.134 22.398 -20.083 1.00 92.06 299 TYR A N 1
ATOM 2495 C CA . TYR A 1 299 ? 29.388 22.947 -21.414 1.00 92.06 299 TYR A CA 1
ATOM 2496 C C . TYR A 1 299 ? 28.960 24.418 -21.521 1.00 92.06 299 TYR A C 1
ATOM 2498 O O . TYR A 1 299 ? 29.637 25.227 -22.146 1.00 92.06 299 TYR A O 1
ATOM 2506 N N . LYS A 1 300 ? 27.855 24.816 -20.873 1.00 92.69 300 LYS A N 1
ATOM 2507 C CA . LYS A 1 300 ? 27.424 26.225 -20.829 1.00 92.69 300 LYS A CA 1
ATOM 2508 C C . LYS A 1 300 ? 28.428 27.117 -20.091 1.00 92.69 300 LYS A C 1
ATOM 2510 O O . LYS A 1 300 ? 28.556 28.289 -20.440 1.00 92.69 300 LYS A O 1
ATOM 2515 N N . LYS A 1 301 ? 29.102 26.587 -19.064 1.00 93.56 301 LYS A N 1
ATOM 2516 C CA . LYS A 1 301 ? 30.162 27.296 -18.325 1.00 93.56 301 LYS A CA 1
ATOM 2517 C C . LYS A 1 301 ? 31.452 27.382 -19.139 1.00 93.56 301 LYS A C 1
ATOM 2519 O O . LYS A 1 301 ? 32.106 28.419 -19.099 1.00 93.56 301 LYS A O 1
ATOM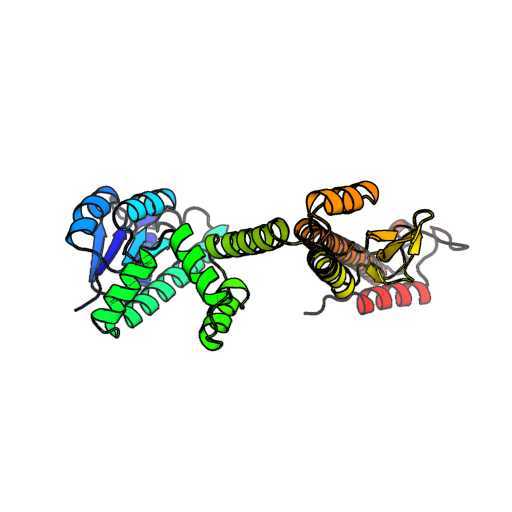 2524 N N . ASP A 1 302 ? 31.793 26.317 -19.860 1.00 92.25 302 ASP A N 1
ATOM 2525 C CA . ASP A 1 302 ? 32.988 26.249 -20.698 1.00 92.25 302 ASP A CA 1
ATOM 2526 C C . ASP A 1 302 ? 32.742 25.408 -21.970 1.00 92.25 302 ASP A C 1
ATOM 2528 O O . ASP A 1 302 ? 32.874 24.179 -21.941 1.00 92.25 302 ASP A O 1
ATOM 2532 N N . PRO A 1 303 ? 32.414 26.062 -23.103 1.00 90.56 303 PRO A N 1
ATOM 2533 C CA . PRO A 1 303 ? 32.173 25.382 -24.377 1.00 90.56 303 PRO A CA 1
ATOM 2534 C C . PRO A 1 303 ? 33.419 24.731 -24.992 1.00 90.56 303 PRO A C 1
ATOM 2536 O O . PRO A 1 303 ? 33.301 24.001 -25.976 1.00 90.56 303 PRO A O 1
ATOM 2539 N N . SER A 1 304 ? 34.617 25.017 -24.468 1.00 89.38 304 SER A N 1
ATOM 2540 C CA . SER A 1 304 ? 35.866 24.451 -24.987 1.00 89.38 304 SER A CA 1
ATOM 2541 C C . SER A 1 304 ? 36.167 23.053 -24.446 1.00 89.38 304 SER A C 1
ATOM 2543 O O . SER A 1 304 ? 37.014 22.361 -25.012 1.00 89.38 304 SER A O 1
ATOM 2545 N N . LYS A 1 305 ? 35.445 22.615 -23.402 1.00 89.62 305 LYS A N 1
ATOM 2546 C CA . LYS A 1 305 ? 35.593 21.278 -22.827 1.00 89.62 305 LYS A CA 1
ATOM 2547 C C . LYS A 1 305 ? 35.377 20.189 -23.873 1.00 89.62 305 LYS A C 1
ATOM 2549 O O . LYS A 1 305 ? 34.391 20.173 -24.617 1.00 89.62 305 LYS A O 1
ATOM 2554 N N . SER A 1 306 ? 36.298 19.239 -23.871 1.00 88.44 306 SER A N 1
ATOM 2555 C CA . SER A 1 306 ? 36.248 18.043 -24.700 1.00 88.44 306 SER A CA 1
ATOM 2556 C C . SER A 1 306 ? 35.178 17.058 -24.216 1.00 88.44 306 SER A C 1
ATOM 2558 O O . SER A 1 306 ? 34.770 17.066 -23.049 1.00 88.44 306 SER A O 1
ATOM 2560 N N . ARG A 1 307 ? 34.742 16.149 -25.098 1.00 86.81 307 ARG A N 1
ATOM 2561 C CA . ARG A 1 307 ? 33.808 15.057 -24.750 1.00 86.81 307 ARG A CA 1
ATOM 2562 C C . ARG A 1 307 ? 34.282 14.257 -23.539 1.00 86.81 307 ARG A C 1
ATOM 2564 O O . ARG A 1 307 ? 33.484 13.956 -22.654 1.00 86.81 307 ARG A O 1
ATOM 2571 N N . LYS A 1 308 ? 35.586 13.977 -23.469 1.00 87.12 308 LYS A N 1
ATOM 2572 C CA . LYS A 1 308 ? 36.198 13.253 -22.351 1.00 87.12 308 LYS A CA 1
ATOM 2573 C C . LYS A 1 308 ? 36.076 14.002 -21.026 1.00 87.12 308 LYS A C 1
ATOM 2575 O O . LYS A 1 308 ? 35.760 13.385 -20.014 1.00 87.12 308 LYS A O 1
ATOM 2580 N N . GLU A 1 309 ? 36.306 15.313 -21.024 1.00 87.00 309 GLU A N 1
ATOM 2581 C CA . GLU A 1 309 ? 36.174 16.146 -19.818 1.00 87.00 309 GLU A CA 1
ATOM 2582 C C . GLU A 1 309 ? 34.723 16.257 -19.348 1.00 87.00 309 GLU A C 1
ATOM 2584 O O . GLU A 1 309 ? 34.476 16.371 -18.150 1.00 87.00 309 GLU A O 1
ATOM 2589 N N . LEU A 1 310 ? 33.770 16.173 -20.277 1.00 86.62 310 LEU A N 1
ATOM 2590 C CA . LEU A 1 310 ? 32.336 16.147 -19.987 1.00 86.62 310 LEU A CA 1
ATOM 2591 C C . LEU A 1 310 ? 31.816 14.739 -19.647 1.00 86.62 310 LEU A C 1
ATOM 2593 O O . LEU A 1 310 ? 30.644 14.592 -19.316 1.00 86.62 310 LEU A O 1
ATOM 2597 N N . GLY A 1 311 ? 32.655 13.700 -19.727 1.00 83.12 311 GLY A N 1
ATOM 2598 C CA . GLY A 1 311 ? 32.246 12.313 -19.483 1.00 83.12 311 GLY A CA 1
ATOM 2599 C C . GLY A 1 311 ? 31.274 11.756 -20.531 1.00 83.12 311 GLY A C 1
ATOM 2600 O O . GLY A 1 311 ? 30.511 10.840 -20.231 1.00 83.12 311 GLY A O 1
ATOM 2601 N N . VAL A 1 312 ? 31.282 12.308 -21.747 1.00 84.75 312 VAL A N 1
ATOM 2602 C CA . VAL A 1 312 ? 30.433 11.871 -22.861 1.00 84.75 312 VAL A CA 1
ATOM 2603 C C . VAL A 1 312 ? 31.168 10.800 -23.662 1.00 84.75 312 VAL A C 1
ATOM 2605 O O . VAL A 1 312 ? 32.282 11.026 -24.135 1.00 84.75 312 VAL A O 1
ATOM 2608 N N . ALA A 1 313 ? 30.541 9.635 -23.826 1.00 80.19 313 ALA A N 1
ATOM 2609 C CA . ALA A 1 313 ? 31.092 8.556 -24.638 1.00 80.19 313 ALA A CA 1
ATOM 2610 C C . ALA A 1 313 ? 31.189 8.968 -26.116 1.00 80.19 313 ALA A C 1
ATOM 2612 O O . ALA A 1 313 ? 30.287 9.603 -26.665 1.00 80.19 313 ALA A O 1
ATOM 2613 N N . THR A 1 314 ? 32.279 8.586 -26.775 1.00 72.25 314 THR A N 1
ATOM 2614 C CA . THR A 1 314 ? 32.473 8.803 -28.210 1.00 72.25 314 THR A CA 1
ATOM 2615 C C . THR A 1 314 ? 31.897 7.647 -29.023 1.00 72.25 314 THR A C 1
ATOM 2617 O O . THR A 1 314 ? 32.097 6.469 -28.722 1.00 72.25 314 THR A O 1
ATOM 2620 N N . HIS A 1 315 ? 31.169 7.983 -30.088 1.00 60.25 315 HIS A N 1
ATOM 2621 C CA . HIS A 1 315 ? 30.656 7.022 -31.060 1.00 60.25 315 HIS A CA 1
ATOM 2622 C C . HIS A 1 315 ? 31.052 7.442 -32.481 1.00 60.25 315 HIS A C 1
ATOM 2624 O O . HIS A 1 315 ? 31.002 8.621 -32.835 1.00 60.25 315 HIS A O 1
ATOM 2630 N N . GLY A 1 316 ? 31.443 6.467 -33.308 1.00 67.19 316 GLY A N 1
ATOM 2631 C CA . GLY A 1 316 ? 31.819 6.690 -34.707 1.00 67.19 316 GLY A CA 1
ATOM 2632 C C . GLY A 1 316 ? 33.156 7.423 -34.881 1.00 67.19 316 GLY A C 1
ATOM 2633 O O . GLY A 1 316 ? 34.153 7.058 -34.268 1.00 67.19 316 GLY A O 1
ATOM 2634 N N . ASN A 1 317 ? 33.178 8.442 -35.749 1.00 61.88 317 ASN A N 1
ATOM 2635 C CA . ASN A 1 317 ? 34.389 9.190 -36.130 1.00 61.88 317 ASN A CA 1
ATOM 2636 C C . ASN A 1 317 ? 34.760 10.335 -35.164 1.00 61.88 317 ASN A C 1
ATOM 2638 O O . ASN A 1 317 ? 35.729 11.053 -35.421 1.00 61.88 317 ASN A O 1
ATOM 2642 N N . ASN A 1 318 ? 34.001 10.533 -34.083 1.00 72.06 318 ASN A N 1
ATOM 2643 C CA . ASN A 1 318 ? 34.249 11.603 -33.117 1.00 72.06 318 ASN A CA 1
ATOM 2644 C C . ASN A 1 318 ? 35.439 11.247 -32.218 1.00 72.06 318 ASN A C 1
ATOM 2646 O O . ASN A 1 318 ? 35.495 10.141 -31.677 1.00 72.06 318 ASN A O 1
ATOM 2650 N N . LYS A 1 319 ? 36.381 12.179 -32.029 1.00 74.81 319 LYS A N 1
ATOM 2651 C CA . LYS A 1 319 ? 37.526 11.974 -31.132 1.00 74.81 319 LYS A CA 1
ATOM 2652 C C . LYS A 1 319 ? 37.219 12.497 -29.734 1.00 74.81 319 LYS A C 1
ATOM 2654 O O . LYS A 1 319 ? 36.579 13.531 -29.566 1.00 74.81 319 LYS A O 1
ATOM 2659 N N . ASP A 1 320 ? 37.762 11.816 -28.729 1.00 74.00 320 ASP A N 1
ATOM 2660 C CA . ASP A 1 320 ? 37.600 12.165 -27.310 1.00 74.00 320 ASP A CA 1
ATOM 2661 C C . ASP A 1 320 ? 38.010 13.607 -26.976 1.00 74.00 320 ASP A C 1
ATOM 2663 O O . ASP A 1 320 ? 37.464 14.199 -26.047 1.00 74.00 320 ASP A O 1
ATOM 2667 N N . GLY A 1 321 ? 38.978 14.153 -27.721 1.00 76.44 321 GLY A N 1
ATOM 2668 C CA . GLY A 1 321 ? 39.519 15.501 -27.532 1.00 76.44 321 GLY A CA 1
ATOM 2669 C C . GLY A 1 321 ? 38.707 16.622 -28.181 1.00 76.44 321 GLY A C 1
ATOM 2670 O O . GLY A 1 321 ? 38.993 17.787 -27.924 1.00 76.44 321 GLY A O 1
ATOM 2671 N N . ASP A 1 322 ? 37.707 16.297 -28.999 1.00 83.00 322 ASP A N 1
ATOM 2672 C CA . ASP A 1 322 ? 36.884 17.299 -29.674 1.00 83.00 322 ASP A CA 1
ATOM 2673 C C . ASP A 1 322 ? 35.754 17.779 -28.736 1.00 83.00 322 ASP A C 1
ATOM 2675 O O . ASP A 1 322 ? 35.249 17.009 -27.908 1.00 83.00 322 ASP A O 1
ATOM 2679 N N . SER A 1 323 ? 35.308 19.030 -28.887 1.00 86.19 323 SER A N 1
ATOM 2680 C CA . SER A 1 323 ? 34.138 19.577 -28.178 1.00 86.19 323 SER A CA 1
ATOM 2681 C C . SER A 1 323 ? 32.813 19.086 -28.779 1.00 86.19 323 SER A C 1
ATOM 2683 O O . SER A 1 323 ? 32.774 18.567 -29.903 1.00 86.19 323 SER A O 1
ATOM 2685 N N . LEU A 1 324 ? 31.715 19.224 -28.026 1.00 86.81 324 LEU A N 1
ATOM 2686 C CA . LEU A 1 324 ? 30.375 18.841 -28.484 1.00 86.81 324 LEU A CA 1
ATOM 2687 C C . LEU A 1 324 ? 29.910 19.718 -29.656 1.00 86.81 324 LEU A C 1
ATOM 2689 O O . LEU A 1 324 ? 30.002 20.943 -29.625 1.00 86.81 324 LEU A O 1
ATOM 2693 N N . SER A 1 325 ? 29.359 19.079 -30.683 1.00 88.12 325 SER A N 1
ATOM 2694 C CA . SER A 1 325 ? 28.704 19.751 -31.803 1.00 88.12 325 SER A CA 1
ATOM 2695 C C . SER A 1 325 ? 27.316 20.266 -31.414 1.00 88.12 325 SER A C 1
ATOM 2697 O O . SER A 1 325 ? 26.683 19.776 -30.477 1.00 88.12 325 SER A O 1
ATOM 2699 N N . GLN A 1 326 ? 26.785 21.216 -32.189 1.00 87.31 326 GLN A N 1
ATOM 2700 C CA . GLN A 1 326 ? 25.427 21.720 -31.973 1.00 87.31 326 GLN A CA 1
ATOM 2701 C C . GLN A 1 326 ? 24.366 20.608 -32.068 1.00 87.31 326 GLN A C 1
ATOM 2703 O O . GLN A 1 326 ? 23.446 20.587 -31.259 1.00 87.31 326 GLN A O 1
ATOM 2708 N N . GLY A 1 327 ? 24.524 19.650 -32.989 1.00 87.31 327 GLY A N 1
ATOM 2709 C CA . GLY A 1 327 ? 23.591 18.526 -33.126 1.00 87.31 327 GLY A CA 1
ATOM 2710 C C . GLY A 1 327 ? 23.583 17.590 -31.911 1.00 87.31 327 GLY A C 1
ATOM 2711 O O . GLY A 1 327 ? 22.525 17.107 -31.509 1.00 87.31 327 GLY A O 1
ATOM 2712 N N . GLU A 1 328 ? 24.739 17.371 -31.274 1.00 88.31 328 GLU A N 1
ATOM 2713 C CA . GLU A 1 328 ? 24.818 16.615 -30.015 1.00 88.31 328 GLU A CA 1
ATOM 2714 C C . GLU A 1 328 ? 24.143 17.383 -28.874 1.00 88.31 328 GLU A C 1
ATOM 2716 O O . GLU A 1 328 ? 23.364 16.801 -28.122 1.00 88.31 328 GLU A O 1
ATOM 2721 N N . LEU A 1 329 ? 24.367 18.697 -28.774 1.00 90.25 329 LEU A N 1
ATOM 2722 C CA . LEU A 1 329 ? 23.696 19.537 -27.776 1.00 90.25 329 LEU A CA 1
ATOM 2723 C C . LEU A 1 329 ? 22.175 19.533 -27.956 1.00 90.25 329 LEU A C 1
ATOM 2725 O O . LEU A 1 329 ? 21.447 19.443 -26.969 1.00 90.25 329 LEU A O 1
ATOM 2729 N N . ASP A 1 330 ? 21.693 19.603 -29.195 1.00 91.75 330 ASP A N 1
ATOM 2730 C CA . ASP A 1 330 ? 20.263 19.537 -29.497 1.00 91.75 330 ASP A CA 1
ATOM 2731 C C . ASP A 1 330 ? 19.694 18.153 -29.156 1.00 91.75 330 ASP A C 1
ATOM 2733 O O . ASP A 1 330 ? 18.616 18.060 -28.575 1.00 91.75 330 ASP A O 1
ATOM 2737 N N . THR A 1 331 ? 20.448 17.076 -29.395 1.00 90.19 331 THR A N 1
ATOM 2738 C CA . THR A 1 331 ? 20.064 15.713 -28.985 1.00 90.19 331 THR A CA 1
ATOM 2739 C C . THR A 1 331 ? 19.938 15.594 -27.464 1.00 90.19 331 THR A C 1
ATOM 2741 O O . THR A 1 331 ? 18.940 15.069 -26.971 1.00 90.19 331 THR A O 1
ATOM 2744 N N . LEU A 1 332 ? 20.907 16.123 -26.711 1.00 91.69 332 LEU A N 1
ATOM 2745 C CA . LEU A 1 332 ? 20.882 16.136 -25.244 1.00 91.69 332 LEU A CA 1
ATOM 2746 C C . LEU A 1 332 ? 19.710 16.970 -24.697 1.00 91.69 332 LEU A C 1
ATOM 2748 O O . LEU A 1 332 ? 19.045 16.555 -23.748 1.00 91.69 332 LEU A O 1
ATOM 2752 N N . ARG A 1 333 ? 19.409 18.124 -25.307 1.00 92.75 333 ARG A N 1
ATOM 2753 C CA . ARG A 1 333 ? 18.237 18.942 -24.944 1.00 92.75 333 ARG A CA 1
ATOM 2754 C C . ARG A 1 333 ? 16.930 18.205 -25.227 1.00 92.75 333 ARG A C 1
ATOM 2756 O O . ARG A 1 333 ? 16.092 18.111 -24.336 1.00 92.75 333 ARG A O 1
ATOM 2763 N N . ASN A 1 334 ? 16.795 17.620 -26.416 1.00 92.31 334 ASN A N 1
ATOM 2764 C CA . ASN A 1 334 ? 15.614 16.850 -26.807 1.00 92.31 334 ASN A CA 1
ATOM 2765 C C . ASN A 1 334 ? 15.403 15.634 -25.894 1.00 92.31 334 ASN A C 1
ATOM 2767 O O . ASN A 1 334 ? 14.266 15.300 -25.565 1.00 92.31 334 ASN A O 1
ATOM 2771 N N . PHE A 1 335 ? 16.485 14.989 -25.445 1.00 91.44 335 PHE A N 1
ATOM 2772 C CA . PHE A 1 335 ? 16.419 13.914 -24.457 1.00 91.44 335 PHE A CA 1
ATOM 2773 C C . PHE A 1 335 ? 15.787 14.402 -23.144 1.00 91.44 335 PHE A C 1
ATOM 2775 O O . PHE A 1 335 ? 14.834 13.792 -22.660 1.00 91.44 335 PHE A O 1
ATOM 2782 N N . LEU A 1 336 ? 16.252 15.534 -22.602 1.00 91.50 336 LEU A N 1
ATOM 2783 C CA . LEU A 1 336 ? 15.679 16.114 -21.381 1.00 91.50 336 LEU A CA 1
ATOM 2784 C C . LEU A 1 336 ? 14.227 16.565 -21.552 1.00 91.50 336 LEU A C 1
ATOM 2786 O O . LEU A 1 336 ? 13.443 16.440 -20.614 1.00 91.50 336 LEU A O 1
ATOM 2790 N N . GLU A 1 337 ? 13.858 17.092 -22.720 1.00 90.25 337 GLU A N 1
ATOM 2791 C CA . GLU A 1 337 ? 12.472 17.474 -23.008 1.00 90.25 337 GLU A CA 1
ATOM 2792 C C . GLU A 1 337 ? 11.552 16.254 -23.071 1.00 90.25 337 GLU A C 1
ATOM 2794 O O . GLU A 1 337 ? 10.472 16.267 -22.476 1.00 90.25 337 GLU A O 1
ATOM 2799 N N . LYS A 1 338 ? 11.995 15.178 -23.732 1.00 87.75 338 LYS A N 1
ATOM 2800 C CA . LYS A 1 338 ? 11.229 13.933 -23.874 1.00 87.75 338 LYS A CA 1
ATOM 2801 C C . LYS A 1 338 ? 10.964 13.256 -22.526 1.00 87.75 338 LYS A C 1
ATOM 2803 O O . LYS A 1 338 ? 9.886 12.696 -22.337 1.00 87.75 338 LYS A O 1
ATOM 2808 N N . TYR A 1 339 ? 11.926 13.310 -21.605 1.00 84.31 339 TYR A N 1
ATOM 2809 C CA . TYR A 1 339 ? 11.865 12.621 -20.310 1.00 84.31 339 TYR A CA 1
ATOM 2810 C C . TYR A 1 339 ? 11.715 13.570 -19.116 1.00 84.31 339 TYR A C 1
ATOM 2812 O O . TYR A 1 339 ? 12.015 13.206 -17.979 1.00 84.31 339 TYR A O 1
ATOM 2820 N N . LYS A 1 340 ? 11.228 14.793 -19.351 1.00 74.19 340 LYS A N 1
ATOM 2821 C CA . LYS A 1 340 ? 10.953 15.747 -18.278 1.00 74.19 340 LYS A CA 1
ATOM 2822 C C . LYS A 1 340 ? 9.936 15.144 -17.293 1.00 74.19 340 LYS A C 1
ATOM 2824 O O . LYS A 1 340 ? 8.912 14.622 -17.747 1.00 74.19 340 LYS A O 1
ATOM 2829 N N . PRO A 1 341 ? 10.158 15.245 -15.967 1.00 58.66 341 PRO A N 1
ATOM 2830 C CA . PRO A 1 341 ? 9.160 14.832 -14.990 1.00 58.66 341 PRO A CA 1
ATOM 2831 C C . PRO A 1 341 ? 7.853 15.577 -15.269 1.00 58.66 341 PRO A C 1
ATOM 2833 O O . PRO A 1 341 ? 7.847 16.809 -15.357 1.00 58.66 341 PRO A O 1
ATOM 2836 N N . LYS A 1 342 ? 6.755 14.841 -15.452 1.00 51.94 342 LYS A N 1
ATOM 2837 C CA . LYS A 1 342 ? 5.422 15.444 -15.478 1.00 51.94 342 LYS A CA 1
ATOM 2838 C C . LYS A 1 342 ? 5.101 15.855 -14.040 1.00 51.94 342 LYS A C 1
ATOM 2840 O O . LYS A 1 342 ? 4.842 14.986 -13.217 1.00 51.94 342 LYS A O 1
ATOM 2845 N N . THR A 1 343 ? 5.226 17.148 -13.749 1.00 36.97 343 THR A N 1
ATOM 2846 C CA . THR A 1 343 ? 4.777 17.776 -12.493 1.00 36.97 343 THR A CA 1
ATOM 2847 C C . THR A 1 343 ? 3.271 17.761 -12.367 1.00 36.97 343 THR A C 1
ATOM 2849 O O . THR A 1 343 ? 2.622 18.026 -13.409 1.00 36.97 343 THR A O 1
#

Sequence (343 aa):
MNPKTFLVDFMPTINKETVSQLRKKEYADELLKTYDLGEVVFCTLSECKERGIVEKPDLIICCYEVYAREIKDVIPEAVLYVAESVNSVFYRKAETEEKIEKNRKIFKEAAETLQHLREATPKEREEIRKFHALSYGELYKIIQKAFISDDEDLRKKAWDLLWGPGEKNSNIVWMRVQMMAEVWENSKGEILEKLMLMSMERHIDFGLARKIENYTDERGQEYHQYVYIDPFGNDMEFIRKLPCASKNQERFSYEALLERNEVPKNYLRVQMEANQFKEQCDEYREAECEKVRKVLEEYKKDPSKSRKELGVATHGNNKDGDSLSQGELDTLRNFLEKYKPKT